Protein AF-A0A430S1M5-F1 (afdb_monomer_lite)

Structure (mmCIF, N/CA/C/O backbone):
data_AF-A0A430S1M5-F1
#
_entry.id   AF-A0A430S1M5-F1
#
loop_
_atom_site.group_PDB
_atom_site.id
_atom_site.type_symbol
_atom_site.label_atom_id
_atom_site.label_alt_id
_atom_site.label_comp_id
_atom_site.label_asym_id
_atom_site.label_entity_id
_atom_site.label_seq_id
_atom_site.pdbx_PDB_ins_code
_atom_site.Cartn_x
_atom_site.Cartn_y
_atom_site.Cartn_z
_atom_site.occupancy
_atom_site.B_iso_or_equiv
_atom_site.auth_seq_id
_atom_site.auth_comp_id
_atom_site.auth_asym_id
_atom_site.auth_atom_id
_atom_site.pdbx_PDB_model_num
ATOM 1 N N . MET A 1 1 ? 20.400 11.340 -7.972 1.00 37.12 1 MET A N 1
ATOM 2 C CA . MET A 1 1 ? 20.451 11.475 -6.501 1.00 37.12 1 MET A CA 1
ATOM 3 C C . MET A 1 1 ? 19.064 11.859 -6.030 1.00 37.12 1 MET A C 1
ATOM 5 O O . MET A 1 1 ? 18.530 12.829 -6.546 1.00 37.12 1 MET A O 1
ATOM 9 N N . GLY A 1 2 ? 18.461 11.051 -5.162 1.00 42.12 2 GLY A N 1
ATOM 10 C CA . GLY A 1 2 ? 17.087 11.242 -4.698 1.00 42.12 2 GLY A CA 1
ATOM 11 C C . GLY A 1 2 ? 16.599 10.021 -3.924 1.00 42.12 2 GLY A C 1
ATOM 12 O O . GLY A 1 2 ? 15.725 9.305 -4.390 1.00 42.12 2 GLY A O 1
ATOM 13 N N . SER A 1 3 ? 17.223 9.742 -2.786 1.00 43.28 3 SER A N 1
ATOM 14 C CA . SER A 1 3 ? 16.660 8.876 -1.750 1.00 43.28 3 SER A CA 1
ATOM 15 C C . SER A 1 3 ? 17.315 9.316 -0.454 1.00 43.28 3 SER A C 1
ATOM 17 O O . SER A 1 3 ? 18.458 8.956 -0.182 1.00 43.28 3 SER A O 1
ATOM 19 N N . ASP A 1 4 ? 16.628 10.166 0.290 1.00 51.72 4 ASP A N 1
ATOM 20 C CA . ASP A 1 4 ? 17.149 10.887 1.454 1.00 51.72 4 ASP A CA 1
ATOM 21 C C . ASP A 1 4 ? 17.385 9.970 2.677 1.00 51.72 4 ASP A C 1
ATOM 23 O O . ASP A 1 4 ? 17.235 10.391 3.814 1.00 51.72 4 ASP A O 1
ATOM 27 N N . GLY A 1 5 ? 17.625 8.667 2.469 1.00 58.94 5 GLY A N 1
ATOM 28 C CA . GLY A 1 5 ? 17.649 7.634 3.515 1.00 58.94 5 GLY A CA 1
ATOM 29 C C . GLY A 1 5 ? 16.304 7.408 4.217 1.00 58.94 5 GLY A C 1
ATOM 30 O O . GLY A 1 5 ? 16.155 6.433 4.945 1.00 58.94 5 GLY A O 1
ATOM 31 N N . ARG A 1 6 ? 15.323 8.280 3.960 1.00 73.25 6 ARG A N 1
ATOM 32 C CA . ARG A 1 6 ? 14.025 8.311 4.618 1.00 73.25 6 ARG A CA 1
ATOM 33 C C . ARG A 1 6 ? 13.190 7.080 4.303 1.00 73.25 6 ARG A C 1
ATOM 35 O O . ARG A 1 6 ? 13.013 6.720 3.136 1.00 73.25 6 ARG A O 1
ATOM 42 N N . VAL A 1 7 ? 12.638 6.475 5.349 1.00 79.69 7 VAL A N 1
ATOM 43 C CA . VAL A 1 7 ? 11.681 5.374 5.222 1.00 79.69 7 VAL A CA 1
ATOM 44 C C . VAL A 1 7 ? 10.376 5.903 4.631 1.00 79.69 7 VAL A C 1
ATOM 46 O O . VAL A 1 7 ? 9.853 6.938 5.048 1.00 79.69 7 VAL A O 1
ATOM 49 N N . ASP A 1 8 ? 9.861 5.181 3.638 1.00 84.38 8 ASP A N 1
ATOM 50 C CA . ASP A 1 8 ? 8.546 5.424 3.059 1.00 84.38 8 ASP A CA 1
ATOM 51 C C . ASP A 1 8 ? 7.467 4.839 3.982 1.00 84.38 8 ASP A C 1
ATOM 53 O O . ASP A 1 8 ? 7.257 3.623 4.023 1.00 84.38 8 ASP A O 1
ATOM 57 N N . LEU A 1 9 ? 6.794 5.707 4.742 1.00 83.81 9 LEU A N 1
ATOM 58 C CA . LEU A 1 9 ? 5.742 5.310 5.681 1.00 83.81 9 LEU A CA 1
ATOM 59 C C . LEU A 1 9 ? 4.540 4.659 4.977 1.00 83.81 9 LEU A C 1
ATOM 61 O O . LEU A 1 9 ? 3.854 3.836 5.582 1.00 83.81 9 LEU A O 1
ATOM 65 N N . GLU A 1 10 ? 4.314 4.940 3.690 1.00 81.44 10 GLU A N 1
ATOM 66 C CA . GLU A 1 10 ? 3.263 4.266 2.924 1.00 81.44 10 GLU A CA 1
ATOM 67 C C . GLU A 1 10 ? 3.617 2.810 2.624 1.00 81.44 10 GLU A C 1
ATOM 69 O O . GLU A 1 10 ? 2.778 1.915 2.750 1.00 81.44 10 GLU A O 1
ATOM 74 N N . ALA A 1 11 ? 4.884 2.533 2.315 1.00 81.12 11 ALA A N 1
ATOM 75 C CA . ALA A 1 11 ? 5.360 1.161 2.177 1.00 81.12 11 ALA A CA 1
ATOM 76 C C . ALA A 1 11 ? 5.244 0.381 3.501 1.00 81.12 11 ALA A C 1
ATOM 78 O O . ALA A 1 11 ? 4.866 -0.792 3.490 1.00 81.12 11 ALA A O 1
ATOM 79 N N . VAL A 1 12 ? 5.510 1.032 4.640 1.00 87.31 12 VAL A N 1
ATOM 80 C CA . VAL A 1 12 ? 5.313 0.440 5.977 1.00 87.31 12 VAL A CA 1
ATOM 81 C C . VAL A 1 12 ? 3.839 0.120 6.221 1.00 87.31 12 VAL A C 1
ATOM 83 O O . VAL A 1 12 ? 3.516 -0.982 6.668 1.00 87.31 12 VAL A O 1
ATOM 86 N N . ARG A 1 13 ? 2.927 1.034 5.874 1.00 83.94 13 ARG A N 1
ATOM 87 C CA . ARG A 1 13 ? 1.482 0.807 5.998 1.00 83.94 13 ARG A CA 1
ATOM 88 C C . ARG A 1 13 ? 1.024 -0.421 5.213 1.00 83.94 13 ARG A C 1
ATOM 90 O O . ARG A 1 13 ? 0.244 -1.217 5.729 1.00 83.94 13 ARG A O 1
ATOM 97 N N . LEU A 1 14 ? 1.553 -0.624 4.007 1.00 79.56 14 LEU A N 1
ATOM 98 C CA . LEU A 1 14 ? 1.257 -1.816 3.208 1.00 79.56 14 LEU A CA 1
ATOM 99 C C . LEU A 1 14 ? 1.739 -3.113 3.875 1.00 79.56 14 LEU A C 1
ATOM 101 O O . LEU A 1 14 ? 1.078 -4.142 3.737 1.00 79.56 14 LEU A O 1
ATOM 105 N N . PHE A 1 15 ? 2.857 -3.093 4.609 1.00 79.31 15 PHE A N 1
ATOM 106 C CA . PHE A 1 15 ? 3.271 -4.252 5.406 1.00 79.31 15 PHE A CA 1
ATOM 107 C C . PHE A 1 15 ? 2.283 -4.536 6.538 1.00 79.31 15 PHE A C 1
ATOM 109 O O . PHE A 1 15 ? 1.860 -5.682 6.682 1.00 79.31 15 PHE A O 1
ATOM 116 N N . LEU A 1 16 ? 1.854 -3.512 7.279 1.00 78.81 16 LEU A N 1
ATOM 117 C CA . LEU A 1 16 ? 0.881 -3.671 8.366 1.00 78.81 16 LEU A CA 1
ATOM 118 C C . LEU A 1 16 ? -0.466 -4.202 7.863 1.00 78.81 16 LEU A C 1
ATOM 120 O O . LEU A 1 16 ? -0.994 -5.154 8.430 1.00 78.81 16 LEU A O 1
ATOM 124 N N . GLN A 1 17 ? -0.981 -3.666 6.753 1.00 79.12 17 GLN A N 1
ATOM 125 C CA . GLN A 1 17 ? -2.211 -4.157 6.114 1.00 79.12 17 GLN A CA 1
ATOM 126 C C . GLN A 1 17 ? -2.102 -5.615 5.643 1.00 79.12 17 GLN A C 1
ATOM 128 O O . GLN A 1 17 ? -3.108 -6.313 5.546 1.00 79.12 17 GLN A O 1
ATOM 133 N N . ALA A 1 18 ? -0.890 -6.082 5.341 1.00 75.94 18 ALA A N 1
ATOM 134 C CA . ALA A 1 18 ? -0.619 -7.463 4.959 1.00 75.94 18 ALA A CA 1
ATOM 135 C C . ALA A 1 18 ? -0.302 -8.383 6.158 1.00 75.94 18 ALA A C 1
ATOM 137 O O . ALA A 1 18 ? 0.074 -9.533 5.938 1.00 75.94 18 ALA A O 1
ATOM 138 N N . GLY A 1 19 ? -0.395 -7.893 7.402 1.00 75.88 19 GLY A N 1
ATOM 139 C CA . GLY A 1 19 ? -0.039 -8.646 8.612 1.00 75.88 19 GLY A CA 1
ATOM 140 C C . GLY A 1 19 ? 1.467 -8.884 8.790 1.00 75.88 19 GLY A C 1
ATOM 141 O O . GLY A 1 19 ? 1.883 -9.754 9.551 1.00 75.88 19 GLY A O 1
ATOM 142 N N . ARG A 1 20 ? 2.313 -8.139 8.070 1.00 81.25 20 ARG A N 1
ATOM 143 C CA . ARG A 1 20 ? 3.780 -8.274 8.062 1.00 81.25 20 ARG A CA 1
ATOM 144 C C . ARG A 1 20 ? 4.419 -7.351 9.099 1.00 81.25 20 ARG A C 1
ATOM 146 O O . ARG A 1 20 ? 5.144 -6.413 8.765 1.00 81.25 20 ARG A O 1
ATOM 153 N N . TYR A 1 21 ? 4.087 -7.585 10.367 1.00 83.81 21 TYR A N 1
ATOM 154 C CA . TYR A 1 21 ? 4.433 -6.690 11.477 1.00 83.81 21 TYR A CA 1
ATOM 155 C C . TYR A 1 21 ? 5.940 -6.616 11.748 1.00 83.81 21 TYR A C 1
ATOM 157 O O . TYR A 1 21 ? 6.461 -5.532 11.996 1.00 83.81 21 TYR A O 1
ATOM 165 N N . MET A 1 22 ? 6.658 -7.735 11.612 1.00 81.50 22 MET A N 1
ATOM 166 C CA . MET A 1 22 ? 8.114 -7.780 11.795 1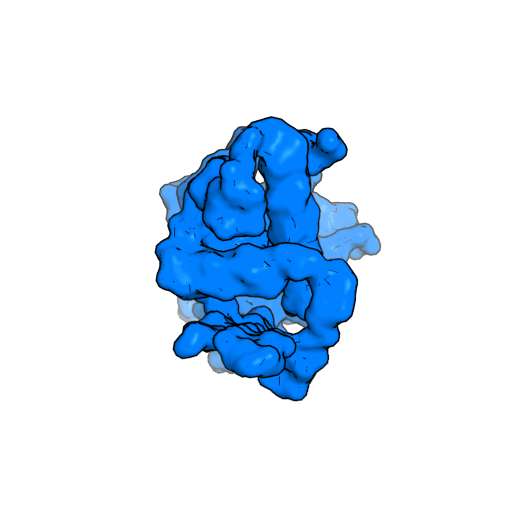.00 81.50 22 MET A CA 1
ATOM 167 C C . MET A 1 22 ? 8.845 -6.956 10.727 1.00 81.50 22 MET A C 1
ATOM 169 O O . MET A 1 22 ? 9.772 -6.209 11.037 1.00 81.50 22 MET A O 1
ATOM 173 N N . GLU A 1 23 ? 8.422 -7.040 9.461 1.00 82.62 23 GLU A N 1
ATOM 174 C CA . GLU A 1 23 ? 9.015 -6.230 8.393 1.00 82.62 23 GLU A CA 1
ATOM 175 C C . GLU A 1 23 ? 8.640 -4.754 8.489 1.00 82.62 23 GLU A C 1
ATOM 177 O O . GLU A 1 23 ? 9.469 -3.904 8.159 1.00 82.62 23 GLU A O 1
ATOM 182 N N . ALA A 1 24 ? 7.427 -4.442 8.952 1.00 84.75 24 ALA A N 1
ATOM 183 C CA . ALA A 1 24 ? 7.029 -3.073 9.255 1.00 84.75 24 ALA A CA 1
ATOM 184 C C . ALA A 1 24 ? 7.908 -2.478 10.365 1.00 84.75 24 ALA A C 1
ATOM 186 O O . ALA A 1 24 ? 8.444 -1.382 10.197 1.00 84.75 24 ALA A O 1
ATOM 187 N N . GLU A 1 25 ? 8.123 -3.222 11.454 1.00 89.62 25 GLU A N 1
ATOM 188 C CA . GLU A 1 25 ? 8.969 -2.784 12.562 1.00 89.62 25 GLU A CA 1
ATOM 189 C C . GLU A 1 25 ? 10.417 -2.551 12.108 1.00 89.62 25 GLU A C 1
ATOM 191 O O . GLU A 1 25 ? 10.964 -1.464 12.306 1.00 89.62 25 GLU A O 1
ATOM 196 N N . ALA A 1 26 ? 11.005 -3.536 11.425 1.00 89.31 26 ALA A N 1
ATOM 197 C CA . ALA A 1 26 ? 12.378 -3.464 10.937 1.00 89.31 26 ALA A CA 1
ATOM 198 C C . ALA A 1 26 ? 12.584 -2.369 9.879 1.00 89.31 26 ALA A C 1
ATOM 200 O O . ALA A 1 26 ? 13.704 -1.890 9.696 1.00 89.31 26 ALA A O 1
ATOM 201 N N . ALA A 1 27 ? 11.536 -1.992 9.139 1.00 89.50 27 ALA A N 1
ATOM 202 C CA . ALA A 1 27 ? 11.585 -0.853 8.233 1.00 89.50 27 ALA A CA 1
ATOM 203 C C . ALA A 1 27 ? 11.626 0.467 9.012 1.00 89.50 27 ALA A C 1
ATOM 205 O O . ALA A 1 27 ? 12.480 1.296 8.715 1.00 89.50 27 ALA A O 1
ATOM 206 N N . LEU A 1 28 ? 10.769 0.636 10.024 1.00 92.06 28 LEU A N 1
ATOM 207 C CA . LEU A 1 28 ? 10.708 1.845 10.856 1.00 92.06 28 LEU A CA 1
ATOM 208 C C . LEU A 1 28 ? 11.983 2.074 11.681 1.00 92.06 28 LEU A C 1
ATOM 210 O O . LEU A 1 28 ? 12.378 3.221 11.873 1.00 92.06 28 LEU A O 1
ATOM 214 N N . ASP A 1 29 ? 12.664 1.011 12.115 1.00 92.44 29 ASP A N 1
ATOM 215 C CA . ASP A 1 29 ? 13.922 1.117 12.877 1.00 92.44 29 ASP A CA 1
ATOM 216 C C . ASP A 1 29 ? 15.102 1.665 12.066 1.00 92.44 29 ASP A C 1
ATOM 218 O O . ASP A 1 29 ? 16.096 2.109 12.640 1.00 92.44 29 ASP A O 1
ATOM 222 N N . ARG A 1 30 ? 15.014 1.664 10.730 1.00 89.88 30 ARG A N 1
ATOM 223 C CA . ARG A 1 30 ? 16.069 2.223 9.865 1.00 89.88 30 ARG A CA 1
ATOM 224 C C . ARG A 1 30 ? 16.093 3.747 9.864 1.00 89.88 30 ARG A C 1
ATOM 226 O O . ARG A 1 30 ? 17.107 4.321 9.482 1.00 89.88 30 ARG A O 1
ATOM 233 N N . ASP A 1 31 ? 14.989 4.374 10.249 1.00 89.12 31 ASP A N 1
ATOM 234 C CA . ASP A 1 31 ? 14.812 5.824 10.273 1.00 89.12 31 ASP A CA 1
ATOM 235 C C . ASP A 1 31 ? 13.866 6.192 11.431 1.00 89.12 31 ASP A C 1
ATOM 237 O O . ASP A 1 31 ? 12.664 6.386 11.214 1.00 89.12 31 ASP A O 1
ATOM 241 N N . PRO A 1 32 ? 14.364 6.185 12.684 1.00 90.31 32 PRO A N 1
ATOM 242 C CA . PRO A 1 32 ? 13.545 6.472 13.856 1.00 90.31 32 PRO A CA 1
ATOM 243 C C . PRO A 1 32 ? 13.093 7.932 13.880 1.00 90.31 32 PRO A C 1
ATOM 245 O O . PRO A 1 32 ? 13.926 8.834 13.830 1.00 90.31 32 PRO A O 1
ATOM 248 N N . ARG A 1 33 ? 11.782 8.155 14.020 1.00 88.38 33 ARG A N 1
ATOM 249 C CA . ARG A 1 33 ? 11.176 9.495 14.107 1.00 88.38 33 ARG A CA 1
ATOM 250 C C . ARG A 1 33 ? 10.168 9.583 15.261 1.00 88.38 33 ARG A C 1
ATOM 252 O O . ARG A 1 33 ? 8.963 9.662 15.027 1.00 88.38 33 ARG A O 1
ATOM 259 N N . PRO A 1 34 ? 10.629 9.496 16.521 1.00 86.19 34 PRO A N 1
ATOM 260 C CA . PRO A 1 34 ? 9.766 9.436 17.707 1.00 86.19 34 PRO A CA 1
ATOM 261 C C . PRO A 1 34 ? 8.964 10.718 17.993 1.00 86.19 34 PRO A C 1
ATOM 263 O O . PRO A 1 34 ? 8.185 10.739 18.946 1.00 86.19 34 PRO A O 1
ATOM 266 N N . GLU A 1 35 ? 9.188 11.783 17.233 1.00 84.06 35 GLU A N 1
ATOM 267 C CA . GLU A 1 35 ? 8.447 13.045 17.239 1.00 84.06 35 GLU A CA 1
ATOM 268 C C . GLU A 1 35 ? 7.356 13.125 16.159 1.00 84.06 35 GLU A C 1
ATOM 270 O O . GLU A 1 35 ? 6.554 14.055 16.176 1.00 84.06 35 GLU A O 1
ATOM 275 N N . GLU A 1 36 ? 7.323 12.190 15.201 1.00 84.62 36 GLU A N 1
ATOM 276 C CA . GLU A 1 36 ? 6.294 12.146 14.161 1.00 84.62 36 GLU A CA 1
ATOM 277 C C . GLU A 1 36 ? 5.112 11.265 14.619 1.00 84.62 36 GLU A C 1
ATOM 279 O O . GLU A 1 36 ? 5.281 10.048 14.767 1.00 84.62 36 GLU A O 1
ATOM 284 N N . PRO A 1 37 ? 3.884 11.810 14.765 1.00 84.19 37 PRO A N 1
ATOM 285 C CA . PRO A 1 37 ? 2.733 11.030 15.230 1.00 84.19 37 PRO A CA 1
ATOM 286 C C . PRO A 1 37 ? 2.409 9.815 14.350 1.00 84.19 37 PRO A C 1
ATOM 288 O O . PRO A 1 37 ? 2.047 8.757 14.859 1.00 84.19 37 PRO A O 1
ATOM 291 N N . GLU A 1 38 ? 2.577 9.925 13.027 1.00 84.81 38 GLU A N 1
ATOM 292 C CA . GLU A 1 38 ? 2.343 8.797 12.115 1.00 84.81 38 GLU A CA 1
ATOM 293 C C . GLU A 1 38 ? 3.403 7.697 12.287 1.00 84.81 38 GLU A C 1
ATOM 295 O O . GLU A 1 38 ? 3.066 6.514 12.246 1.00 84.81 38 GLU A O 1
ATOM 300 N N . TRP A 1 39 ? 4.666 8.055 12.544 1.00 90.19 39 TRP A N 1
ATOM 301 C CA . TRP A 1 39 ? 5.710 7.073 12.852 1.00 90.19 39 TRP A CA 1
ATOM 302 C C . TRP A 1 39 ? 5.407 6.359 14.172 1.00 90.19 39 TRP A C 1
ATOM 304 O O . TRP A 1 39 ? 5.435 5.128 14.215 1.00 90.19 39 TRP A O 1
ATOM 314 N N . LEU A 1 40 ? 5.042 7.108 15.223 1.00 90.12 40 LEU A N 1
ATOM 315 C CA . LEU A 1 40 ? 4.653 6.552 16.525 1.00 90.12 40 LEU A CA 1
ATOM 316 C C . LEU A 1 40 ? 3.468 5.588 16.394 1.00 90.12 40 LEU A C 1
ATOM 318 O O . LEU A 1 40 ? 3.519 4.488 16.942 1.00 90.12 40 LEU A O 1
ATOM 322 N N . ARG A 1 41 ? 2.443 5.957 15.613 1.00 90.00 41 ARG A N 1
ATOM 323 C CA . ARG A 1 41 ? 1.279 5.107 15.322 1.00 90.00 41 ARG A CA 1
ATOM 324 C C . ARG A 1 41 ? 1.688 3.794 14.660 1.00 90.00 41 ARG A C 1
ATOM 326 O O . ARG A 1 41 ? 1.318 2.726 15.140 1.00 90.00 41 ARG A O 1
ATOM 333 N N . LEU A 1 42 ? 2.445 3.861 13.561 1.00 91.25 42 LEU A N 1
ATOM 334 C CA . LEU A 1 42 ? 2.858 2.675 12.801 1.00 91.25 42 LEU A CA 1
ATOM 335 C C . LEU A 1 42 ? 3.780 1.769 13.631 1.00 91.25 42 LEU A C 1
ATOM 337 O O . LEU A 1 42 ? 3.628 0.546 13.604 1.00 91.25 42 LEU A O 1
ATOM 341 N N . LYS A 1 43 ? 4.707 2.360 14.396 1.00 93.31 43 LYS A N 1
ATOM 342 C CA . LYS A 1 43 ? 5.634 1.636 15.277 1.00 93.31 43 LYS A CA 1
ATOM 343 C C . LYS A 1 43 ? 4.902 0.969 16.433 1.00 93.31 43 LYS A C 1
ATOM 345 O O . LYS A 1 43 ? 5.143 -0.206 16.701 1.00 93.31 43 LYS A O 1
ATOM 350 N N . GLY A 1 44 ? 4.007 1.705 17.089 1.00 88.94 44 GLY A N 1
ATOM 351 C CA . GLY A 1 44 ? 3.179 1.193 18.174 1.00 88.94 44 GLY A CA 1
ATOM 352 C C . GLY A 1 44 ? 2.313 0.023 17.721 1.00 88.94 44 GLY A C 1
ATOM 353 O O . GLY A 1 44 ? 2.312 -1.022 18.366 1.00 88.94 44 GLY A O 1
ATOM 354 N N . TRP A 1 45 ? 1.679 0.145 16.550 1.00 89.44 45 TRP A N 1
ATOM 355 C CA . TRP A 1 45 ? 0.855 -0.923 15.983 1.00 89.44 45 TRP A CA 1
ATOM 356 C C . TRP A 1 45 ? 1.648 -2.184 15.632 1.00 89.44 45 TRP A C 1
ATOM 358 O O . TRP A 1 45 ? 1.217 -3.294 15.943 1.00 89.44 45 TRP A O 1
ATOM 368 N N . ALA A 1 46 ? 2.828 -2.028 15.023 1.00 88.00 46 ALA A N 1
ATOM 369 C CA . ALA A 1 46 ? 3.710 -3.158 14.738 1.00 88.00 46 ALA A CA 1
ATOM 370 C C . ALA A 1 46 ? 4.094 -3.905 16.025 1.00 88.00 46 ALA A C 1
ATOM 372 O O . ALA A 1 46 ? 3.991 -5.127 16.080 1.00 88.00 46 ALA A O 1
ATOM 373 N N . ARG A 1 47 ? 4.487 -3.166 17.069 1.00 87.62 47 ARG A N 1
ATOM 374 C CA . ARG A 1 47 ? 4.909 -3.720 18.363 1.00 87.62 47 ARG A CA 1
ATOM 375 C C . ARG A 1 47 ? 3.793 -4.433 19.106 1.00 87.62 47 ARG A C 1
ATOM 377 O O . ARG A 1 47 ? 4.001 -5.554 19.558 1.00 87.62 47 ARG A O 1
ATOM 384 N N . TRP A 1 48 ? 2.607 -3.832 19.150 1.00 85.00 48 TRP A N 1
ATOM 385 C CA . TRP A 1 48 ? 1.433 -4.451 19.759 1.00 85.00 48 TRP A CA 1
ATOM 386 C C . TRP A 1 48 ? 1.148 -5.833 19.156 1.00 85.00 48 TRP A C 1
ATOM 388 O O . TRP A 1 48 ? 1.043 -6.825 19.872 1.00 85.00 48 TRP A O 1
ATOM 398 N N . HIS A 1 49 ? 1.133 -5.932 17.824 1.00 81.44 49 HIS A N 1
ATOM 399 C CA . HIS A 1 49 ? 0.923 -7.205 17.131 1.00 81.44 49 HIS A CA 1
ATOM 400 C C . HIS A 1 49 ? 2.072 -8.212 17.270 1.00 81.44 49 HIS A C 1
ATOM 402 O O . HIS A 1 49 ? 1.870 -9.404 17.036 1.00 81.44 49 HIS A O 1
ATOM 408 N N . LEU A 1 50 ? 3.265 -7.756 17.650 1.00 82.75 50 LEU A N 1
ATOM 409 C CA . LEU A 1 50 ? 4.397 -8.614 18.003 1.00 82.75 50 LEU A CA 1
ATOM 410 C C . LEU A 1 50 ? 4.381 -9.033 19.485 1.00 82.75 50 LEU A C 1
ATOM 412 O O . LEU A 1 50 ? 5.263 -9.780 19.907 1.00 82.75 50 LEU A O 1
ATOM 416 N N . GLY A 1 51 ? 3.375 -8.605 20.256 1.00 80.06 51 GLY A N 1
ATOM 417 C CA . GLY A 1 51 ? 3.202 -8.939 21.671 1.00 80.06 51 GLY A CA 1
ATOM 418 C C . GLY A 1 51 ? 3.926 -8.000 22.640 1.00 80.06 51 GLY A C 1
ATOM 419 O O . GLY A 1 51 ? 4.074 -8.346 23.808 1.00 80.06 51 GLY A O 1
ATOM 420 N N . ASP A 1 52 ? 4.395 -6.837 22.179 1.00 82.19 52 ASP A N 1
ATOM 421 C CA . ASP A 1 52 ? 4.970 -5.796 23.036 1.00 82.19 52 ASP A CA 1
ATOM 422 C C . ASP A 1 52 ? 3.876 -4.813 23.480 1.00 82.19 52 ASP A C 1
ATOM 424 O O . ASP A 1 52 ? 3.412 -3.972 22.703 1.00 82.19 52 ASP A O 1
ATOM 428 N N . GLU A 1 53 ? 3.489 -4.904 24.756 1.00 78.81 53 GLU A N 1
ATOM 429 C CA . GLU A 1 53 ? 2.504 -4.020 25.396 1.00 78.81 53 GLU A CA 1
ATOM 430 C C . GLU A 1 53 ? 2.923 -2.539 25.350 1.00 78.81 53 GLU A C 1
ATOM 432 O O . GLU A 1 53 ? 2.071 -1.651 25.310 1.00 78.81 53 GLU A O 1
ATOM 437 N N . GLY A 1 54 ? 4.226 -2.243 25.248 1.00 81.12 54 GLY A N 1
ATOM 438 C CA . GLY A 1 54 ? 4.734 -0.885 25.038 1.00 81.12 54 GLY A CA 1
ATOM 439 C C . GLY A 1 54 ? 4.285 -0.260 23.712 1.00 81.12 54 GLY A C 1
ATOM 440 O O . GLY A 1 54 ? 4.349 0.962 23.551 1.00 81.12 54 GLY A O 1
ATOM 441 N N . GLY A 1 55 ? 3.791 -1.068 22.768 1.00 82.31 55 GLY A N 1
ATOM 442 C CA . GLY A 1 55 ? 3.167 -0.603 21.534 1.00 82.31 55 GLY A CA 1
ATOM 443 C C . GLY A 1 55 ? 1.922 0.253 21.772 1.00 82.31 55 GLY A C 1
ATOM 444 O O . GLY A 1 55 ? 1.741 1.258 21.081 1.00 82.31 55 GLY A O 1
ATOM 445 N N . LEU A 1 56 ? 1.117 -0.077 22.788 1.00 79.81 56 LEU A N 1
ATOM 446 C CA . LEU A 1 56 ? -0.095 0.671 23.137 1.00 79.81 56 LEU A CA 1
ATOM 447 C C . LEU A 1 56 ? 0.240 2.107 23.554 1.00 79.81 56 LEU A C 1
ATOM 449 O O . LEU A 1 56 ? -0.282 3.058 22.977 1.00 7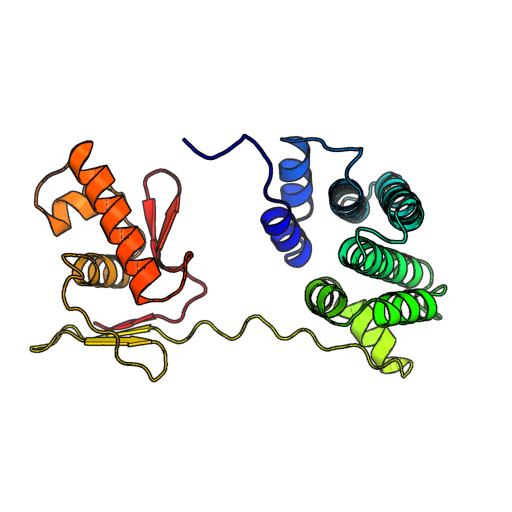9.81 56 LEU A O 1
ATOM 453 N N . ALA A 1 57 ? 1.202 2.265 24.465 1.00 84.56 57 ALA A N 1
ATOM 454 C CA . ALA A 1 57 ? 1.639 3.575 24.945 1.00 84.56 57 ALA A CA 1
ATOM 455 C C . ALA A 1 57 ? 2.149 4.484 23.807 1.00 84.56 57 ALA A C 1
ATOM 457 O O . ALA A 1 57 ? 1.987 5.705 23.856 1.00 84.56 57 ALA A O 1
ATOM 458 N N . LEU A 1 58 ? 2.747 3.909 22.755 1.00 86.50 58 LEU A N 1
ATOM 459 C CA . LEU A 1 58 ? 3.165 4.665 21.570 1.00 86.50 58 LEU A CA 1
ATOM 460 C C . LEU A 1 58 ? 1.971 5.159 20.744 1.00 86.50 58 LEU A C 1
ATOM 462 O O . LEU A 1 58 ? 2.001 6.293 20.268 1.00 86.50 58 LEU A O 1
ATOM 466 N N . VAL A 1 59 ? 0.923 4.344 20.587 1.00 83.12 59 VAL A N 1
ATOM 467 C CA . VAL A 1 59 ? -0.305 4.738 19.874 1.00 83.12 59 VAL A CA 1
ATOM 468 C C . VAL A 1 59 ? -1.070 5.800 20.665 1.00 83.12 59 VAL A C 1
ATOM 470 O O . VAL A 1 59 ? -1.506 6.795 20.087 1.00 83.12 59 VAL A O 1
ATOM 473 N N . GLU A 1 60 ? -1.184 5.644 21.983 1.00 80.50 60 GLU A N 1
ATOM 474 C CA . GLU A 1 60 ? -1.807 6.640 22.864 1.00 80.50 60 GLU A CA 1
ATOM 475 C C . GLU A 1 60 ? -1.051 7.970 22.829 1.00 80.50 60 GLU A C 1
ATOM 477 O O . GLU A 1 60 ? -1.654 9.038 22.699 1.00 80.50 60 GLU A O 1
ATOM 482 N N . ARG A 1 61 ? 0.286 7.921 22.860 1.00 83.00 61 ARG A N 1
ATOM 483 C CA . ARG A 1 61 ? 1.122 9.112 22.701 1.00 83.00 61 ARG A CA 1
ATOM 484 C C . ARG A 1 61 ? 0.936 9.753 21.326 1.00 83.00 61 ARG A C 1
ATOM 486 O O . ARG A 1 61 ? 0.782 10.970 21.259 1.00 83.00 61 ARG A O 1
ATOM 493 N N . ALA A 1 62 ? 0.888 8.963 20.250 1.00 82.12 62 ALA A N 1
ATOM 494 C CA . ALA A 1 62 ? 0.593 9.466 18.908 1.00 82.12 62 ALA A CA 1
ATOM 495 C C . ALA A 1 62 ? -0.763 10.186 18.860 1.00 82.12 62 ALA A C 1
ATOM 497 O O . ALA A 1 62 ? -0.890 11.222 18.209 1.00 82.12 62 ALA A O 1
ATOM 498 N N . ALA A 1 63 ? -1.763 9.668 19.580 1.00 75.19 63 ALA A N 1
ATOM 499 C CA . ALA A 1 63 ? -3.078 10.286 19.693 1.00 75.19 63 ALA A CA 1
ATOM 500 C C . ALA A 1 63 ? -3.003 11.618 20.436 1.00 75.19 63 ALA A C 1
ATOM 502 O O . ALA A 1 63 ? -3.496 12.620 19.928 1.00 75.19 63 ALA A O 1
ATOM 503 N N . GLY A 1 64 ? -2.342 11.646 21.596 1.00 74.69 64 GLY A N 1
ATOM 504 C CA . GLY A 1 64 ? -2.145 12.861 22.387 1.00 74.69 64 GLY A CA 1
ATOM 505 C C . GLY A 1 64 ? -1.396 13.952 21.618 1.00 74.69 64 GLY A C 1
ATOM 506 O O . GLY A 1 64 ? -1.809 15.110 21.635 1.00 74.69 64 GLY A O 1
ATOM 507 N N . GLU A 1 65 ? -0.345 13.592 20.881 1.00 72.44 65 GLU A N 1
ATOM 508 C CA . GLU A 1 65 ? 0.419 14.528 20.047 1.00 72.44 65 GLU A CA 1
ATOM 509 C C . GLU A 1 65 ? -0.387 15.005 18.826 1.00 72.44 65 GLU A C 1
ATOM 511 O O . GLU A 1 65 ? -0.388 16.197 18.519 1.00 72.44 65 GLU A O 1
ATOM 516 N N . ALA A 1 66 ? -1.149 14.122 18.170 1.00 67.81 66 ALA A N 1
ATOM 517 C CA . ALA A 1 66 ? -2.040 14.498 17.068 1.00 67.81 66 ALA A CA 1
ATOM 518 C C . ALA A 1 66 ? -3.213 15.384 17.529 1.00 67.81 66 ALA A C 1
ATOM 520 O O . ALA A 1 66 ? -3.627 16.286 16.799 1.00 67.81 66 ALA A O 1
ATOM 521 N N . LEU A 1 67 ? -3.731 15.159 18.741 1.00 62.31 67 LEU A N 1
ATOM 522 C CA . LEU A 1 67 ? -4.743 15.999 19.389 1.00 62.31 67 LEU A CA 1
ATOM 523 C C . LEU A 1 67 ? -4.159 17.344 19.853 1.00 62.31 67 LEU A C 1
ATOM 525 O O . LEU A 1 67 ? -4.860 18.347 19.848 1.00 62.31 67 LEU A O 1
ATOM 529 N N . GLY A 1 68 ? -2.873 17.423 20.193 1.00 62.78 68 GLY A N 1
ATOM 530 C CA . GLY A 1 68 ? -2.204 18.705 20.459 1.00 62.78 68 GLY A CA 1
ATOM 531 C C . GLY A 1 68 ? -2.092 19.608 19.221 1.00 62.78 68 GLY A C 1
ATOM 532 O O . GLY A 1 68 ? -1.988 20.826 19.346 1.00 62.78 68 GLY A O 1
ATOM 533 N N . LEU A 1 69 ? -2.158 19.022 18.023 1.00 59.00 69 LEU A N 1
ATOM 534 C CA . LEU A 1 69 ? -2.009 19.687 16.723 1.00 59.00 69 LEU A CA 1
ATOM 535 C C . LEU A 1 69 ? -3.359 19.925 16.022 1.00 59.00 69 LEU A C 1
ATOM 537 O O . LEU A 1 69 ? -3.433 19.892 14.794 1.00 59.00 69 LEU A O 1
ATOM 541 N N . LEU A 1 70 ? -4.421 20.145 16.808 1.00 48.22 70 LEU A N 1
ATOM 542 C CA . LEU A 1 70 ? -5.846 20.068 16.442 1.00 48.22 70 LEU A CA 1
ATOM 543 C C . LEU A 1 70 ? -6.324 20.854 15.199 1.00 48.22 70 LEU A C 1
ATOM 545 O O . LEU A 1 70 ? -7.445 20.608 14.766 1.00 48.22 70 LEU A O 1
ATOM 549 N N . ASP A 1 71 ? -5.493 21.680 14.560 1.00 51.50 71 ASP A N 1
ATOM 550 C CA . ASP A 1 71 ? -5.832 22.397 13.320 1.00 51.50 71 ASP A CA 1
ATOM 551 C C . ASP A 1 71 ? -4.957 22.050 12.095 1.00 51.50 71 ASP A C 1
ATOM 553 O O . ASP A 1 71 ? -5.305 22.427 10.975 1.00 51.50 71 ASP A O 1
ATOM 557 N N . THR A 1 72 ? -3.839 21.327 12.237 1.00 53.09 72 THR A N 1
ATOM 558 C CA . THR A 1 72 ? -2.851 21.194 11.140 1.00 53.09 72 THR A CA 1
ATOM 559 C C . THR A 1 72 ? -2.826 19.843 10.426 1.00 53.09 72 THR A C 1
ATOM 561 O O . THR A 1 72 ? -2.492 19.813 9.241 1.00 53.09 72 THR A O 1
ATOM 564 N N . HIS A 1 73 ? -3.218 18.727 11.059 1.00 64.06 73 HIS A N 1
ATOM 565 C CA . HIS A 1 73 ? -3.097 17.391 10.438 1.00 64.06 73 HIS A CA 1
ATOM 566 C C . HIS A 1 73 ? -4.282 16.445 10.703 1.00 64.06 73 HIS A C 1
ATOM 568 O O . HIS A 1 73 ? -4.120 15.320 11.178 1.00 64.06 73 HIS A O 1
ATOM 574 N N . ALA A 1 74 ? -5.480 16.875 10.297 1.00 70.88 74 ALA A N 1
ATOM 575 C CA . ALA A 1 74 ? -6.722 16.093 10.343 1.00 70.88 74 ALA A CA 1
ATOM 576 C C . ALA A 1 74 ? -6.587 14.606 9.902 1.00 70.88 74 ALA A C 1
ATOM 578 O O . ALA A 1 74 ? -7.079 13.734 10.621 1.00 70.88 74 ALA A O 1
ATOM 579 N N . PRO A 1 75 ? -5.879 14.249 8.807 1.00 76.19 75 PRO A N 1
ATOM 580 C CA . PRO A 1 75 ? -5.744 12.846 8.404 1.00 76.19 75 PRO A CA 1
ATOM 581 C C . PRO A 1 75 ? -5.046 11.944 9.432 1.00 76.19 75 PRO A C 1
ATOM 583 O O . PRO A 1 75 ? -5.505 10.828 9.659 1.00 76.19 75 PRO A O 1
ATOM 586 N N . ALA A 1 76 ? -3.975 12.420 10.075 1.00 75.69 76 ALA A N 1
ATOM 587 C CA . ALA A 1 76 ? -3.211 11.629 11.043 1.00 75.69 76 ALA A CA 1
ATOM 588 C C . ALA A 1 76 ? -4.048 11.316 12.290 1.00 75.69 76 ALA A C 1
ATOM 590 O O . ALA A 1 76 ? -4.095 10.171 12.733 1.00 75.69 76 ALA A O 1
ATOM 591 N N . ARG A 1 77 ? -4.798 12.306 12.793 1.00 79.19 77 ARG A N 1
ATOM 592 C CA . ARG A 1 77 ? -5.728 12.117 13.915 1.00 79.19 77 ARG A CA 1
ATOM 593 C C . ARG A 1 77 ? -6.776 11.048 13.606 1.00 79.19 77 ARG A C 1
ATOM 595 O O . ARG A 1 77 ? -6.965 10.140 14.406 1.00 79.19 77 ARG A O 1
ATOM 602 N N . SER A 1 78 ? -7.415 11.123 12.436 1.00 85.56 78 SER A N 1
ATOM 603 C CA . SER A 1 78 ? -8.420 10.133 12.022 1.00 85.56 78 SER A CA 1
ATOM 604 C C . SER A 1 78 ? -7.836 8.713 11.986 1.00 85.56 78 SER A C 1
ATOM 606 O O . SER A 1 78 ? -8.441 7.791 12.524 1.00 85.56 78 SER A O 1
ATOM 608 N N . ARG A 1 79 ? -6.618 8.533 11.453 1.00 85.81 79 ARG A N 1
ATOM 609 C CA . ARG A 1 79 ? -5.939 7.224 11.435 1.00 85.81 79 ARG A CA 1
ATOM 610 C C . ARG A 1 79 ? -5.610 6.707 12.834 1.00 85.81 79 ARG A C 1
ATOM 612 O O . ARG A 1 79 ? -5.789 5.522 13.087 1.00 85.81 79 ARG A O 1
ATOM 619 N N . VAL A 1 80 ? -5.143 7.564 13.744 1.00 85.88 80 VAL A N 1
ATOM 620 C CA . VAL A 1 80 ? -4.860 7.150 15.129 1.00 85.88 80 VAL A CA 1
ATOM 621 C C . VAL A 1 80 ? -6.139 6.724 15.853 1.00 85.88 80 VAL A C 1
ATOM 623 O O . VAL A 1 80 ? -6.140 5.682 16.502 1.00 85.88 80 VAL A O 1
ATOM 626 N N . LEU A 1 81 ? -7.238 7.467 15.689 1.00 88.19 81 LEU A N 1
ATOM 627 C CA . LEU A 1 81 ? -8.536 7.109 16.271 1.00 88.19 81 LEU A CA 1
ATOM 628 C C . LEU A 1 81 ? -9.024 5.730 15.801 1.00 88.19 81 LEU A C 1
ATOM 630 O O . LEU A 1 81 ? -9.578 4.986 16.602 1.00 88.19 81 LEU A O 1
ATOM 634 N N . VAL A 1 82 ? -8.772 5.351 14.541 1.00 90.81 82 VAL A N 1
ATOM 635 C CA . VAL A 1 82 ? -9.090 4.000 14.035 1.00 90.81 82 VAL A CA 1
ATOM 636 C C . VAL A 1 82 ? -8.281 2.921 14.759 1.00 90.81 82 VAL A C 1
ATOM 638 O O . VAL A 1 82 ? -8.839 1.891 15.125 1.00 90.81 82 VAL A O 1
ATOM 641 N N . VAL A 1 83 ? -6.988 3.155 15.003 1.00 88.75 83 VAL A N 1
ATOM 642 C CA . VAL A 1 83 ? -6.140 2.201 15.740 1.00 88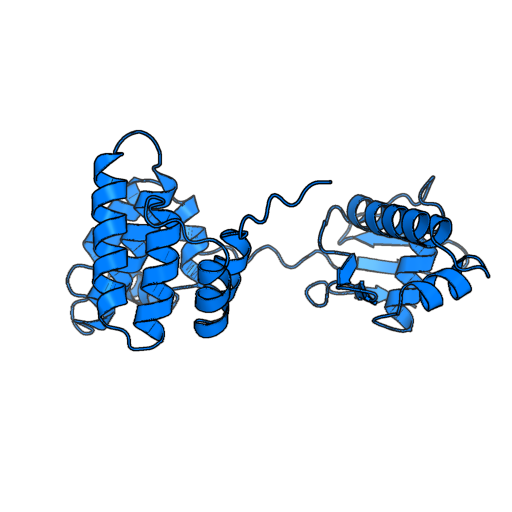.75 83 VAL A CA 1
ATOM 643 C C . VAL A 1 83 ? -6.597 2.075 17.195 1.00 88.75 83 VAL A C 1
ATOM 645 O O . VAL A 1 83 ? -6.746 0.963 17.692 1.00 88.75 83 VAL A O 1
ATOM 648 N N . LEU A 1 8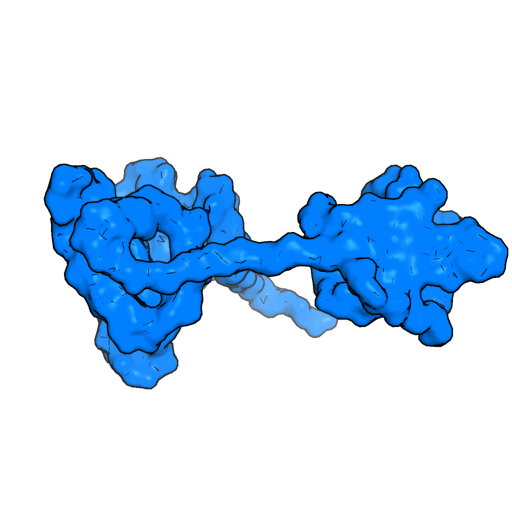4 ? -6.872 3.198 17.867 1.00 87.94 84 LEU A N 1
ATOM 649 C CA . LEU A 1 84 ? -7.402 3.194 19.235 1.00 87.94 84 LEU A CA 1
ATOM 650 C C . LEU A 1 84 ? -8.758 2.487 19.323 1.00 87.94 84 LEU A C 1
ATOM 652 O O . LEU A 1 84 ? -9.005 1.747 20.269 1.00 87.94 84 LEU A O 1
ATOM 656 N N . ALA A 1 85 ? -9.621 2.676 18.324 1.00 92.00 85 ALA A N 1
ATOM 657 C CA . ALA A 1 85 ? -10.895 1.976 18.253 1.00 92.00 85 ALA A CA 1
ATOM 658 C C . ALA A 1 85 ? -10.707 0.461 18.107 1.00 92.00 85 ALA A C 1
ATOM 660 O O . ALA A 1 85 ? -11.444 -0.304 18.724 1.00 92.00 85 ALA A O 1
ATOM 661 N N . GLU A 1 86 ? -9.719 0.013 17.328 1.00 90.81 86 GLU A N 1
ATOM 662 C CA . GLU A 1 86 ? -9.415 -1.415 17.237 1.00 90.81 86 GLU A CA 1
ATOM 663 C C . GLU A 1 86 ? -8.915 -1.979 18.566 1.00 90.81 86 GLU A C 1
ATOM 665 O O . GLU A 1 86 ? -9.368 -3.042 18.983 1.00 90.81 86 GLU A O 1
ATOM 670 N N . LEU A 1 87 ? -8.027 -1.260 19.253 1.00 86.00 87 LEU A N 1
ATOM 671 C CA . LEU A 1 87 ? -7.513 -1.666 20.562 1.00 86.00 87 LEU A CA 1
ATOM 672 C C . LEU A 1 87 ? -8.642 -1.800 21.587 1.00 86.00 87 LEU A C 1
ATOM 674 O O . LEU A 1 87 ? -8.796 -2.862 22.185 1.00 86.00 87 LEU A O 1
ATOM 678 N N . ALA A 1 88 ? -9.500 -0.783 21.696 1.00 88.50 88 ALA A N 1
ATOM 679 C CA . ALA A 1 88 ? -10.671 -0.812 22.570 1.00 88.50 88 ALA A CA 1
ATOM 680 C C . ALA A 1 88 ? -11.594 -2.008 22.267 1.00 88.50 88 ALA A C 1
ATOM 682 O O . ALA A 1 88 ? -12.080 -2.683 23.177 1.00 88.50 88 ALA A O 1
ATOM 683 N N . ARG A 1 89 ? -11.789 -2.326 20.979 1.00 91.62 89 ARG A N 1
ATOM 684 C CA . ARG A 1 89 ? -12.561 -3.501 20.555 1.00 91.62 89 ARG A CA 1
ATOM 685 C C . ARG A 1 89 ? -11.882 -4.815 20.943 1.00 91.62 89 ARG A C 1
ATOM 687 O O . ARG A 1 89 ? -12.576 -5.759 21.312 1.00 91.62 89 ARG A O 1
ATOM 694 N N . MET A 1 90 ? -10.561 -4.913 20.812 1.00 84.62 90 MET A N 1
ATOM 695 C CA . MET A 1 90 ? -9.809 -6.119 21.174 1.00 84.62 90 MET A CA 1
ATOM 696 C C . MET A 1 90 ? -9.826 -6.369 22.685 1.00 84.62 90 MET A C 1
ATOM 698 O O . MET A 1 90 ? -9.975 -7.516 23.103 1.00 84.62 90 MET A O 1
ATOM 702 N N . GLU A 1 91 ? -9.709 -5.316 23.493 1.00 85.88 91 GLU A N 1
ATOM 703 C CA . GLU A 1 91 ? -9.749 -5.404 24.957 1.00 85.88 91 GLU A CA 1
ATOM 704 C C . GLU A 1 91 ? -11.144 -5.744 25.486 1.00 85.88 91 GLU A C 1
ATOM 706 O O . GLU A 1 91 ? -11.269 -6.487 26.458 1.00 85.88 91 GLU A O 1
ATOM 711 N N . SER A 1 92 ? -12.197 -5.241 24.833 1.00 86.50 92 SER A N 1
ATOM 712 C CA . SER A 1 92 ? -13.593 -5.507 25.205 1.00 86.50 92 SER A CA 1
ATOM 713 C C . SER A 1 92 ? -14.412 -6.007 24.003 1.00 86.50 92 SER A C 1
ATOM 715 O O . SER A 1 92 ? -15.170 -5.246 23.402 1.00 86.50 92 SER A O 1
ATOM 717 N N . PRO A 1 93 ? -14.303 -7.298 23.625 1.00 80.62 93 PRO A N 1
ATOM 718 C CA . PRO A 1 93 ? -14.915 -7.821 22.397 1.00 80.62 93 PRO A CA 1
ATOM 719 C C . PRO A 1 93 ? -16.449 -7.802 22.360 1.00 80.62 93 PRO A C 1
ATOM 721 O O . PRO A 1 93 ? -17.028 -7.854 21.272 1.00 80.62 93 PRO A O 1
ATOM 724 N N . GLU A 1 94 ? -17.107 -7.779 23.523 1.00 78.88 94 GLU A N 1
ATOM 725 C CA . GLU A 1 94 ? -18.570 -7.865 23.627 1.00 78.88 94 GLU A CA 1
ATOM 726 C C . GLU A 1 94 ? -19.268 -6.517 23.397 1.00 78.88 94 GLU A C 1
ATOM 728 O O . GLU A 1 94 ? -20.272 -6.470 22.685 1.00 78.88 94 GLU A O 1
ATOM 733 N N . ASP A 1 95 ? -18.733 -5.423 23.946 1.00 81.38 95 ASP A N 1
ATOM 734 C CA . ASP A 1 95 ? -19.317 -4.074 23.865 1.00 81.38 95 ASP A CA 1
ATOM 735 C C . ASP A 1 95 ? -18.456 -3.071 23.071 1.00 81.38 95 ASP A C 1
ATOM 737 O O . ASP A 1 95 ? -18.910 -1.978 22.725 1.00 81.38 95 ASP A O 1
ATOM 741 N N . GLY A 1 96 ? -17.228 -3.458 22.721 1.00 79.88 96 GLY A N 1
ATOM 742 C CA . GLY A 1 96 ? -16.274 -2.672 21.953 1.00 79.88 96 GLY A CA 1
ATOM 743 C C . GLY A 1 96 ? -15.512 -1.614 22.748 1.00 79.88 96 GLY A C 1
ATOM 744 O O . GLY A 1 96 ? -14.793 -0.844 22.119 1.00 79.88 96 GLY A O 1
ATOM 745 N N . GLY A 1 97 ? -15.679 -1.498 24.071 1.00 83.44 97 GLY A N 1
ATOM 746 C CA . GLY A 1 97 ? -14.846 -0.622 24.914 1.00 83.44 97 GLY A CA 1
ATOM 747 C C . GLY A 1 97 ? -14.830 0.867 24.525 1.00 83.44 97 GLY A C 1
ATOM 748 O O . GLY A 1 97 ? -13.863 1.568 24.801 1.00 83.44 97 GLY A O 1
ATOM 749 N N . GLY A 1 98 ? -15.865 1.367 23.839 1.00 89.06 98 GLY A N 1
ATOM 750 C CA . GLY A 1 98 ? -15.905 2.740 23.307 1.00 89.06 98 GLY A CA 1
ATOM 751 C C . GLY A 1 98 ? -15.387 2.909 21.870 1.00 89.06 98 GLY A C 1
ATOM 752 O O . GLY A 1 98 ? -15.380 4.027 21.353 1.00 89.06 98 GLY A O 1
ATOM 753 N N . ALA A 1 99 ? -15.042 1.820 21.175 1.00 91.94 99 ALA A N 1
ATOM 754 C CA . ALA A 1 99 ? -14.599 1.824 19.777 1.00 91.94 99 ALA A CA 1
ATOM 755 C C . ALA A 1 99 ? -15.547 2.578 18.829 1.00 91.94 99 ALA A C 1
ATOM 757 O O . ALA A 1 99 ? -15.094 3.268 17.917 1.00 91.94 99 ALA A O 1
ATOM 758 N N . LEU A 1 100 ? -16.866 2.482 19.043 1.00 92.81 100 LEU A N 1
ATOM 759 C CA . LEU A 1 100 ? -17.853 3.177 18.208 1.00 92.81 100 LEU A CA 1
ATOM 760 C C . LEU A 1 100 ? -17.731 4.701 18.314 1.00 92.81 100 LEU A C 1
ATOM 762 O O . LEU A 1 100 ? -17.758 5.369 17.286 1.00 92.81 100 LEU A O 1
ATOM 766 N N . ALA A 1 101 ? -17.529 5.240 19.521 1.00 91.31 101 ALA A N 1
ATOM 767 C CA . ALA A 1 101 ? -17.378 6.680 19.730 1.00 91.31 101 ALA A CA 1
ATOM 768 C C . ALA A 1 101 ? -16.104 7.214 19.052 1.00 91.31 101 ALA A C 1
ATOM 770 O O . ALA A 1 101 ? -16.128 8.259 18.404 1.00 91.31 101 ALA A O 1
ATOM 771 N N . LEU A 1 102 ? -15.008 6.453 19.125 1.00 91.69 102 LEU A N 1
ATOM 772 C CA . LEU A 1 102 ? -13.753 6.778 18.439 1.00 91.69 102 LEU A CA 1
ATOM 773 C C . LEU A 1 102 ? -13.912 6.755 16.909 1.00 91.69 102 LEU A C 1
ATOM 775 O O . LEU A 1 102 ? -13.383 7.625 16.216 1.00 91.69 102 LEU A O 1
ATOM 779 N N . LEU A 1 103 ? -14.668 5.795 16.367 1.00 92.62 103 LEU A N 1
ATOM 780 C CA . LEU A 1 103 ? -14.968 5.715 14.932 1.00 92.62 103 LEU A CA 1
ATOM 781 C C . LEU A 1 103 ? -15.911 6.829 14.460 1.00 92.62 103 LEU A C 1
ATOM 783 O O . LEU A 1 103 ? -15.739 7.339 13.352 1.00 92.62 103 LEU A O 1
ATOM 787 N N . GLU A 1 104 ? -16.883 7.228 15.280 1.00 92.06 104 GLU A N 1
ATOM 788 C CA . GLU A 1 104 ? -17.741 8.390 15.021 1.00 92.06 104 GLU A CA 1
ATOM 789 C C . GLU A 1 104 ? -16.921 9.679 14.968 1.00 92.06 104 GLU A C 1
ATOM 791 O O . GLU A 1 104 ? -17.047 10.454 14.015 1.00 92.06 104 GLU A O 1
ATOM 796 N N . GLU A 1 105 ? -16.018 9.874 15.931 1.00 89.56 105 GLU A N 1
ATOM 797 C CA . GLU A 1 105 ? -15.089 11.003 15.942 1.00 89.56 105 GLU A CA 1
ATOM 798 C C . GLU A 1 105 ? -14.188 10.990 14.699 1.00 89.56 105 GLU A C 1
ATOM 800 O O . GLU A 1 105 ? -14.083 11.997 13.993 1.00 89.56 105 GLU A O 1
ATOM 805 N N . ALA A 1 106 ? -13.603 9.835 14.364 1.00 89.19 106 ALA A N 1
ATOM 806 C CA . ALA A 1 106 ? -12.787 9.668 13.164 1.00 89.19 106 ALA A CA 1
ATOM 807 C C . ALA A 1 106 ? -13.575 9.992 11.885 1.00 89.19 106 ALA A C 1
ATOM 809 O O . ALA A 1 106 ? -13.019 10.586 10.954 1.00 89.19 106 ALA A O 1
ATOM 810 N N . SER A 1 107 ? -14.866 9.643 11.848 1.00 88.25 107 SER A N 1
ATOM 811 C CA . SER A 1 107 ? -15.768 9.916 10.724 1.00 88.25 107 SER A CA 1
ATOM 812 C C . SER A 1 107 ? -16.133 11.386 10.602 1.00 88.25 107 SER A C 1
ATOM 814 O O . SER A 1 107 ? -16.319 11.862 9.479 1.00 88.25 107 SER A O 1
ATOM 816 N N . GLY A 1 108 ? -16.198 12.115 11.716 1.00 85.88 108 GLY A N 1
ATOM 817 C CA . GLY A 1 108 ? -16.391 13.565 11.724 1.00 85.88 108 GLY A CA 1
ATOM 818 C C . GLY A 1 108 ? -15.230 14.333 11.085 1.00 85.88 108 GLY A C 1
ATOM 819 O O . GLY A 1 108 ? -15.441 15.409 10.532 1.00 85.88 108 GLY A O 1
ATOM 820 N N . ILE A 1 109 ? -14.017 13.770 11.104 1.00 84.00 109 ILE A N 1
ATOM 821 C CA . ILE A 1 109 ? -12.819 14.388 10.514 1.00 84.00 109 ILE A CA 1
ATOM 822 C C . ILE A 1 109 ? -12.818 14.286 8.979 1.00 84.00 109 ILE A C 1
ATOM 824 O O . ILE A 1 109 ? -12.376 15.207 8.290 1.00 84.00 109 ILE A O 1
ATOM 828 N N . GLY A 1 110 ? -13.309 13.177 8.423 1.00 79.50 110 GLY A N 1
ATOM 829 C CA . GLY A 1 110 ? -13.462 13.010 6.979 1.00 79.50 110 GLY A CA 1
ATOM 830 C C . GLY A 1 110 ? -13.366 11.556 6.507 1.00 79.50 110 GLY A C 1
ATOM 831 O O . GLY A 1 110 ? -12.818 10.700 7.198 1.00 79.50 110 GLY A O 1
ATOM 832 N N . PRO A 1 111 ? -13.867 11.252 5.296 1.00 79.25 111 PRO A N 1
ATOM 833 C CA . PRO A 1 111 ? -14.028 9.871 4.847 1.00 79.25 111 PRO A CA 1
ATOM 834 C C . PRO A 1 111 ? -12.730 9.211 4.360 1.00 79.25 111 PRO A C 1
ATOM 836 O O . PRO A 1 111 ? -12.600 7.995 4.453 1.00 79.25 111 PRO A O 1
ATOM 839 N N . TYR A 1 112 ? -11.775 9.978 3.822 1.00 77.56 112 TYR A N 1
ATOM 840 C CA . TYR A 1 112 ? -10.597 9.410 3.156 1.00 77.56 112 TYR A CA 1
ATOM 841 C C . TYR A 1 112 ? -9.662 8.627 4.089 1.00 77.56 112 TYR A C 1
ATOM 843 O O . TYR A 1 112 ? -9.334 7.496 3.737 1.00 77.56 112 TYR A O 1
ATOM 851 N N . PRO A 1 113 ? -9.268 9.139 5.273 1.00 79.44 113 PRO A N 1
ATOM 852 C CA . PRO A 1 113 ? -8.401 8.377 6.171 1.00 79.44 113 PRO A CA 1
ATOM 853 C C . PRO A 1 113 ? -9.055 7.065 6.631 1.00 79.44 113 PRO A C 1
ATOM 855 O O . PRO A 1 113 ? -8.418 6.019 6.606 1.00 79.44 113 PRO A O 1
ATOM 858 N N . LEU A 1 114 ? -10.356 7.089 6.943 1.00 82.88 114 LEU A N 1
ATOM 859 C CA . LEU A 1 114 ? -11.127 5.885 7.274 1.00 82.88 114 LEU A CA 1
ATOM 860 C C . LEU A 1 114 ? -11.151 4.865 6.131 1.00 82.88 114 LEU A C 1
ATOM 862 O O . LEU A 1 114 ? -10.979 3.673 6.369 1.00 82.88 114 LEU A O 1
ATOM 866 N N . MET A 1 115 ? -11.347 5.317 4.888 1.00 83.50 115 MET A N 1
ATOM 867 C CA . MET A 1 115 ? -11.340 4.430 3.720 1.00 83.50 115 MET A CA 1
ATOM 868 C C . MET A 1 115 ? -9.997 3.725 3.525 1.00 83.50 115 MET A C 1
ATOM 870 O O . MET A 1 115 ? -9.980 2.580 3.075 1.00 83.50 115 MET A O 1
ATOM 874 N N . GLU A 1 116 ? -8.889 4.404 3.820 1.00 78.94 116 GLU A N 1
ATOM 875 C CA . GLU A 1 116 ? -7.545 3.837 3.699 1.00 78.94 116 GLU A CA 1
ATOM 876 C C . GLU A 1 116 ? -7.256 2.791 4.783 1.00 78.94 116 GLU A C 1
ATOM 878 O O . GLU A 1 116 ? -6.642 1.764 4.494 1.00 78.94 116 GLU A O 1
ATOM 883 N N . GLU A 1 117 ? -7.728 3.016 6.011 1.00 83.81 117 GLU A N 1
ATOM 884 C CA . GLU A 1 117 ? -7.515 2.087 7.126 1.00 83.81 117 GLU A CA 1
ATOM 885 C C . GLU A 1 117 ? -8.504 0.904 7.099 1.00 83.81 117 GLU A C 1
ATOM 887 O O . GLU A 1 117 ? -8.173 -0.183 7.561 1.00 83.81 117 GLU A O 1
ATOM 892 N N . ALA A 1 118 ? -9.679 1.041 6.477 1.00 82.38 118 ALA A N 1
ATOM 893 C CA . ALA A 1 118 ? -10.718 0.004 6.426 1.00 82.38 118 ALA A CA 1
ATOM 894 C C . ALA A 1 118 ? -10.253 -1.381 5.918 1.00 82.38 118 ALA A C 1
ATOM 896 O O . ALA A 1 118 ? -10.848 -2.395 6.279 1.00 82.38 118 ALA A O 1
ATOM 897 N N . LEU A 1 119 ? -9.199 -1.454 5.092 1.00 75.44 119 LEU A N 1
ATOM 898 C CA . LEU A 1 119 ? -8.607 -2.733 4.666 1.00 75.44 119 LEU A CA 1
ATOM 899 C C . LEU A 1 119 ? -7.690 -3.366 5.720 1.00 75.44 119 LEU A C 1
ATOM 901 O O . LEU A 1 119 ? -7.556 -4.586 5.731 1.00 75.44 119 LEU A O 1
ATOM 905 N N . GLY A 1 120 ? -7.056 -2.554 6.568 1.00 76.81 120 GLY A N 1
ATOM 906 C CA . GLY A 1 120 ? -6.204 -3.015 7.665 1.00 76.81 120 GLY A CA 1
ATOM 907 C C . GLY A 1 120 ? -6.990 -3.450 8.902 1.00 76.81 120 GLY A C 1
ATOM 908 O O . GLY A 1 120 ? -6.487 -4.255 9.675 1.00 76.81 120 GLY A O 1
ATOM 909 N N . PHE A 1 121 ? -8.233 -2.974 9.053 1.00 85.56 121 PHE A N 1
ATOM 910 C CA . PHE A 1 121 ? -9.091 -3.238 10.216 1.00 85.56 121 PHE A CA 1
ATOM 911 C C . PHE A 1 121 ? -10.461 -3.829 9.824 1.00 85.56 121 PHE A C 1
ATOM 913 O O . PHE A 1 121 ? -11.505 -3.271 10.173 1.00 85.56 121 PHE A O 1
ATOM 920 N N . PRO A 1 122 ? -10.516 -4.948 9.075 1.00 82.31 122 PRO A N 1
ATOM 921 C CA . PRO A 1 122 ? -11.779 -5.474 8.553 1.00 82.31 122 PRO A CA 1
ATOM 922 C C . PRO A 1 122 ? -12.766 -5.869 9.662 1.00 82.31 122 PRO A C 1
ATOM 924 O O . PRO A 1 122 ? -13.973 -5.677 9.515 1.00 82.31 122 PRO A O 1
ATOM 927 N N . GLU A 1 123 ? -12.267 -6.389 10.783 1.00 86.56 123 GLU A N 1
ATOM 928 C CA . GLU A 1 123 ? -13.087 -6.807 11.923 1.00 86.56 123 GLU A CA 1
ATOM 929 C C . GLU A 1 123 ? -13.688 -5.617 12.675 1.00 86.56 123 GLU A C 1
ATOM 931 O O . GLU A 1 123 ? -14.865 -5.665 13.037 1.00 86.56 123 GLU A O 1
ATOM 936 N N . LEU A 1 124 ? -12.925 -4.529 12.837 1.00 90.50 124 LEU A N 1
ATOM 937 C CA . LEU A 1 124 ? -13.409 -3.270 13.402 1.00 90.50 124 LEU A CA 1
ATOM 938 C C . LEU A 1 124 ? -14.570 -2.704 12.592 1.00 90.50 124 LEU A C 1
ATOM 940 O O . LEU A 1 124 ? -15.615 -2.348 13.132 1.00 90.50 124 LEU A O 1
ATOM 944 N N . PHE A 1 125 ? -14.395 -2.639 11.273 1.00 90.25 125 PHE A N 1
ATOM 945 C CA . PHE A 1 125 ? -15.404 -2.082 10.379 1.00 90.25 125 PHE A CA 1
ATOM 946 C C . PHE A 1 125 ? -16.648 -2.978 10.319 1.00 90.25 125 PHE A C 1
ATOM 948 O O . PHE A 1 125 ? -17.767 -2.466 10.299 1.00 90.25 125 PHE A O 1
ATOM 955 N N . ALA A 1 126 ? -16.483 -4.303 10.380 1.00 88.38 126 ALA A N 1
ATOM 956 C CA . ALA A 1 126 ? -17.600 -5.237 10.515 1.00 88.38 126 ALA A CA 1
ATOM 957 C C . ALA A 1 126 ? -18.306 -5.118 11.880 1.00 88.38 126 ALA A C 1
ATOM 959 O O . ALA A 1 126 ? -19.526 -5.268 11.967 1.00 88.38 126 ALA A O 1
ATOM 960 N N . PHE A 1 127 ? -17.567 -4.857 12.960 1.00 90.50 127 PHE A N 1
ATOM 961 C CA . PHE A 1 127 ? -18.129 -4.563 14.279 1.00 90.50 127 PHE A CA 1
ATOM 962 C C . PHE A 1 127 ? -18.951 -3.267 14.262 1.00 90.50 127 PHE A C 1
ATOM 964 O O . PHE A 1 127 ? -20.090 -3.270 14.730 1.00 90.50 127 PHE A O 1
ATOM 971 N N . ALA A 1 128 ? -18.432 -2.198 13.658 1.00 91.88 128 ALA A N 1
ATOM 972 C CA . ALA A 1 128 ? -19.142 -0.932 13.503 1.00 91.88 128 ALA A CA 1
ATOM 973 C C . ALA A 1 128 ? -20.447 -1.089 12.703 1.00 91.88 128 ALA A C 1
ATOM 975 O O . ALA A 1 128 ? -21.501 -0.632 13.148 1.00 91.88 128 ALA A O 1
ATOM 976 N N . GLU A 1 129 ? -20.408 -1.806 11.571 1.00 90.06 129 GLU A N 1
ATOM 977 C CA . GLU A 1 129 ? -21.590 -2.049 10.729 1.00 90.06 129 GLU A CA 1
ATOM 978 C C . GLU A 1 129 ? -22.664 -2.865 11.471 1.00 90.06 129 GLU A C 1
ATOM 980 O O . GLU A 1 129 ? -23.846 -2.519 11.410 1.00 90.06 129 GLU A O 1
ATOM 985 N N . ARG A 1 130 ? -22.270 -3.897 12.237 1.00 90.25 130 ARG A N 1
ATOM 986 C CA . ARG A 1 130 ? -23.197 -4.687 13.076 1.00 90.25 130 ARG A CA 1
ATOM 987 C C . ARG A 1 130 ? -23.886 -3.857 14.160 1.00 90.25 130 ARG A C 1
ATOM 989 O O . ARG A 1 130 ? -25.023 -4.160 14.506 1.00 90.25 130 ARG A O 1
ATOM 996 N N . ASN A 1 131 ? -23.224 -2.813 14.652 1.00 90.69 131 ASN A N 1
ATOM 997 C CA . ASN A 1 131 ? -23.755 -1.895 15.661 1.00 90.69 131 ASN A CA 1
ATOM 998 C C . ASN A 1 131 ? -24.403 -0.635 15.056 1.00 90.69 131 ASN A C 1
ATOM 1000 O O . ASN A 1 131 ? -24.688 0.324 15.765 1.00 90.69 131 ASN A O 1
ATOM 1004 N N . GLY A 1 132 ? -24.669 -0.629 13.745 1.00 90.06 132 GLY A N 1
ATOM 1005 C CA . GLY A 1 132 ? -25.437 0.425 13.079 1.00 90.06 132 GLY A CA 1
ATOM 1006 C C . GLY A 1 132 ? -24.634 1.653 12.641 1.00 90.06 132 GLY A C 1
ATOM 1007 O O . GLY A 1 132 ? -25.212 2.552 12.025 1.00 90.06 132 GLY A O 1
ATOM 1008 N N . LEU A 1 133 ? -23.319 1.690 12.875 1.00 91.06 133 LEU A N 1
ATOM 1009 C CA . LEU A 1 133 ? -22.463 2.784 12.424 1.00 91.06 133 LEU A CA 1
ATOM 1010 C C . LEU A 1 133 ? -22.100 2.605 10.942 1.00 91.06 133 LEU A C 1
ATOM 1012 O O . LEU A 1 133 ? -21.449 1.639 10.537 1.00 91.06 133 LEU A O 1
ATOM 1016 N N . ARG A 1 134 ? -22.523 3.556 10.102 1.00 86.19 134 ARG A N 1
ATOM 1017 C CA . ARG A 1 134 ? -22.240 3.545 8.659 1.00 86.19 134 ARG A CA 1
ATOM 1018 C C . ARG A 1 134 ? -20.908 4.219 8.360 1.00 86.19 134 ARG A C 1
ATOM 1020 O O . ARG A 1 134 ? -20.855 5.427 8.153 1.00 86.19 134 ARG A O 1
ATOM 1027 N N . LEU A 1 135 ? -19.852 3.420 8.273 1.00 86.00 135 LEU A N 1
ATOM 1028 C CA . LEU A 1 135 ? -18.525 3.892 7.884 1.00 86.00 135 LEU A CA 1
ATOM 1029 C C . LEU A 1 135 ? -18.321 3.859 6.362 1.00 86.00 135 LEU A C 1
ATOM 1031 O O . LEU A 1 135 ? -18.928 3.038 5.660 1.00 86.00 135 LEU A O 1
ATOM 1035 N N . PRO A 1 136 ? -17.465 4.741 5.815 1.00 78.75 136 PRO A N 1
ATOM 1036 C CA . PRO A 1 136 ? -17.122 4.698 4.405 1.00 78.75 136 PRO A CA 1
ATOM 1037 C C . PRO A 1 136 ? -16.397 3.384 4.092 1.00 78.75 136 PRO A C 1
ATOM 1039 O O . PRO A 1 136 ? -15.448 2.987 4.765 1.00 78.75 136 PRO A O 1
ATOM 1042 N N . LYS A 1 137 ? -16.860 2.683 3.055 1.00 67.88 137 LYS A N 1
ATOM 1043 C CA . LYS A 1 137 ? -16.271 1.403 2.654 1.00 67.88 137 LYS A CA 1
ATOM 1044 C C . LYS A 1 137 ? -14.922 1.647 1.986 1.00 67.88 137 LYS A C 1
ATOM 1046 O O . LYS A 1 137 ? -14.830 2.489 1.088 1.00 67.88 137 LYS A O 1
ATOM 1051 N N . ALA A 1 138 ? -13.913 0.855 2.351 1.00 65.00 138 ALA A N 1
ATOM 1052 C CA . ALA A 1 138 ? -12.706 0.732 1.545 1.00 65.00 138 ALA A CA 1
ATOM 1053 C C . ALA A 1 138 ? -13.108 0.435 0.098 1.00 65.00 138 ALA A C 1
ATOM 1055 O O . ALA A 1 138 ? -13.664 -0.624 -0.210 1.00 65.00 138 ALA A O 1
ATOM 1056 N N . ARG A 1 139 ? -12.794 1.346 -0.822 1.00 51.97 139 ARG A N 1
ATOM 1057 C CA . ARG A 1 139 ? -12.612 0.925 -2.205 1.00 51.97 139 ARG A CA 1
ATOM 1058 C C . ARG A 1 139 ? -11.246 0.265 -2.230 1.00 51.97 139 ARG A C 1
ATOM 1060 O O . ARG A 1 139 ? -10.246 0.955 -2.058 1.00 51.97 139 ARG A O 1
ATOM 1067 N N . ARG A 1 140 ? -11.195 -1.057 -2.450 1.00 50.62 140 ARG A N 1
ATOM 1068 C CA . ARG A 1 140 ? -9.957 -1.670 -2.954 1.00 50.62 140 ARG A CA 1
ATOM 1069 C C . ARG A 1 140 ? -9.474 -0.781 -4.096 1.00 50.62 140 ARG A C 1
ATOM 1071 O O . ARG A 1 140 ? -10.312 -0.354 -4.899 1.00 50.62 140 ARG A O 1
ATOM 1078 N N . ALA A 1 141 ? -8.176 -0.469 -4.131 1.00 52.62 141 ALA A N 1
ATOM 1079 C CA . ALA A 1 141 ? -7.595 0.195 -5.291 1.00 52.62 141 ALA A CA 1
ATOM 1080 C C . ALA A 1 141 ? -8.175 -0.505 -6.529 1.00 52.62 141 ALA A C 1
ATOM 1082 O O . ALA A 1 141 ? -8.155 -1.742 -6.548 1.00 52.62 141 ALA A O 1
ATOM 1083 N N . PRO A 1 142 ? -8.823 0.227 -7.457 1.00 54.41 142 PRO A N 1
ATOM 1084 C CA . PRO A 1 142 ? -9.509 -0.410 -8.569 1.00 54.41 142 PRO A CA 1
ATOM 1085 C C . PRO A 1 142 ? -8.538 -1.389 -9.215 1.00 54.41 142 PRO A C 1
ATOM 1087 O O . PRO A 1 142 ? -7.372 -1.031 -9.406 1.00 54.41 142 PRO A O 1
ATOM 1090 N N . ASP A 1 143 ? -9.005 -2.616 -9.482 1.00 64.25 143 ASP A N 1
ATOM 1091 C CA . ASP A 1 143 ? -8.195 -3.635 -10.148 1.00 64.25 143 ASP A CA 1
ATOM 1092 C C . ASP A 1 143 ? -7.451 -2.959 -11.297 1.00 64.25 143 ASP A C 1
ATOM 1094 O O . ASP A 1 143 ? -8.072 -2.306 -12.149 1.00 64.25 143 ASP A O 1
ATOM 1098 N N . LYS A 1 144 ? -6.116 -3.051 -11.280 1.00 79.50 144 LYS A N 1
ATOM 1099 C CA . LYS A 1 144 ? -5.297 -2.394 -12.295 1.00 79.50 144 LYS A CA 1
ATOM 1100 C C . LYS A 1 144 ? -5.826 -2.818 -13.663 1.00 79.50 144 LYS A C 1
ATOM 1102 O O . LYS A 1 144 ? -5.960 -4.024 -13.901 1.00 79.50 144 LYS A O 1
ATOM 1107 N N . PRO A 1 145 ? -6.150 -1.868 -14.559 1.00 83.31 145 PRO A N 1
ATOM 1108 C CA . PRO A 1 145 ? -6.763 -2.209 -15.829 1.00 83.31 145 PRO A CA 1
ATOM 1109 C C . PRO A 1 145 ? -5.869 -3.201 -16.573 1.00 83.31 145 PRO A C 1
ATOM 1111 O O . PRO A 1 145 ? -4.656 -2.995 -16.679 1.00 83.31 145 PRO A O 1
ATOM 1114 N N . LYS A 1 146 ? -6.476 -4.290 -17.058 1.00 90.31 146 LYS A N 1
ATOM 1115 C CA . LYS A 1 146 ? -5.782 -5.344 -17.806 1.00 90.31 146 LYS A CA 1
ATOM 1116 C C . LYS A 1 146 ? -4.968 -4.717 -18.938 1.00 90.31 146 LYS A C 1
ATOM 1118 O O . LYS A 1 146 ? -5.501 -3.884 -19.672 1.00 90.31 146 LYS A O 1
ATOM 1123 N N . ALA A 1 147 ? -3.699 -5.093 -19.049 1.00 93.81 147 ALA A N 1
ATOM 1124 C CA . ALA A 1 147 ? -2.850 -4.692 -20.162 1.00 93.81 147 ALA A CA 1
ATOM 1125 C C . ALA A 1 147 ? -2.778 -5.842 -21.173 1.00 93.81 147 ALA A C 1
ATOM 1127 O O . ALA A 1 147 ? -2.430 -6.957 -20.787 1.00 93.81 147 ALA A O 1
ATOM 1128 N N . VAL A 1 148 ? -3.124 -5.570 -22.432 1.00 95.19 148 VAL A N 1
ATOM 1129 C CA . VAL A 1 148 ? -3.091 -6.550 -23.527 1.00 95.19 148 VAL A CA 1
ATOM 1130 C C . VAL A 1 148 ? -2.067 -6.111 -24.564 1.00 95.19 148 VAL A C 1
ATOM 1132 O O . VAL A 1 148 ? -2.148 -4.990 -25.071 1.00 95.19 148 VAL A O 1
ATOM 1135 N N . LEU A 1 149 ? -1.109 -6.983 -24.863 1.00 95.25 149 LEU A N 1
ATOM 1136 C CA . LEU A 1 149 ? -0.116 -6.790 -25.913 1.00 95.25 149 LEU A CA 1
ATOM 1137 C C . LEU A 1 149 ? -0.474 -7.660 -27.116 1.00 95.25 149 LEU A C 1
ATOM 1139 O O . LEU A 1 149 ? -0.476 -8.885 -27.022 1.00 95.25 149 LEU A O 1
ATOM 1143 N N . GLU A 1 150 ? -0.686 -7.034 -28.264 1.00 93.81 150 GLU A N 1
ATOM 1144 C CA . GLU A 1 150 ? -0.865 -7.727 -29.538 1.00 93.81 150 GLU A CA 1
ATOM 1145 C C . GLU A 1 150 ? 0.411 -7.542 -30.360 1.00 93.81 150 GLU A C 1
ATOM 1147 O O . GLU A 1 150 ? 0.718 -6.437 -30.814 1.00 93.81 150 GLU A O 1
ATOM 1152 N N . ASN A 1 151 ? 1.185 -8.618 -30.523 1.00 87.62 151 ASN A N 1
ATOM 1153 C CA . ASN A 1 151 ? 2.444 -8.616 -31.274 1.00 87.62 151 ASN A CA 1
ATOM 1154 C C . ASN A 1 151 ? 2.263 -9.250 -32.665 1.00 87.62 151 ASN A C 1
ATOM 1156 O O . ASN A 1 151 ? 2.975 -10.180 -33.039 1.00 87.62 151 ASN A O 1
ATOM 1160 N N . GLY A 1 152 ? 1.253 -8.774 -33.397 1.00 84.25 152 GLY A N 1
ATOM 1161 C CA . GLY A 1 152 ? 0.938 -9.202 -34.760 1.00 84.25 152 GLY A CA 1
ATOM 1162 C C . GLY A 1 152 ? 1.593 -8.323 -35.837 1.00 84.25 152 GLY A C 1
ATOM 1163 O O . GLY A 1 152 ? 2.546 -7.594 -35.549 1.00 84.25 152 GLY A O 1
ATOM 1164 N N . PRO A 1 153 ? 1.069 -8.346 -37.081 1.00 81.38 153 PRO A N 1
ATOM 1165 C CA . PRO A 1 153 ? 1.526 -7.472 -38.169 1.00 81.38 153 PRO A CA 1
ATOM 1166 C C . PRO A 1 153 ? 1.463 -5.986 -37.797 1.00 81.38 153 PRO A C 1
ATOM 1168 O O . PRO A 1 153 ? 2.331 -5.205 -38.176 1.00 81.38 153 PRO A O 1
ATOM 1171 N N . GLU A 1 154 ? 0.458 -5.617 -37.001 1.00 86.62 154 GLU A N 1
ATOM 1172 C CA . GLU A 1 154 ? 0.372 -4.331 -36.325 1.00 86.62 154 GLU A CA 1
ATOM 1173 C C . GLU A 1 154 ? 0.528 -4.541 -34.821 1.00 86.62 154 GLU A C 1
ATOM 1175 O O . GLU A 1 154 ? -0.229 -5.292 -34.203 1.00 86.62 154 GLU A O 1
ATOM 1180 N N . ARG A 1 155 ? 1.504 -3.854 -34.225 1.00 92.56 155 ARG A N 1
ATOM 1181 C CA . ARG A 1 155 ? 1.723 -3.877 -32.778 1.00 92.56 155 ARG A CA 1
ATOM 1182 C C . ARG A 1 155 ? 0.701 -2.988 -32.092 1.00 92.56 155 ARG A C 1
ATOM 1184 O O . ARG A 1 155 ? 0.591 -1.808 -32.432 1.00 92.56 155 ARG A O 1
ATOM 1191 N N . ARG A 1 156 ? -0.013 -3.526 -31.104 1.00 94.00 156 ARG A N 1
ATOM 1192 C CA . ARG A 1 156 ? -1.011 -2.771 -30.335 1.00 94.00 156 ARG A CA 1
ATOM 1193 C C . ARG A 1 156 ? -0.869 -3.039 -28.845 1.00 94.00 156 ARG A C 1
ATOM 1195 O O . ARG A 1 156 ? -0.547 -4.147 -28.421 1.00 94.00 156 ARG A O 1
ATOM 1202 N N . LEU A 1 157 ? -1.111 -1.999 -28.053 1.00 94.88 157 LEU A N 1
ATOM 1203 C CA . LEU A 1 157 ? -1.146 -2.063 -26.597 1.00 94.88 157 LEU A CA 1
ATOM 1204 C C . LEU A 1 157 ? -2.492 -1.528 -26.118 1.00 94.88 157 LEU A C 1
ATOM 1206 O O . LEU A 1 157 ? -2.826 -0.370 -26.367 1.00 94.88 157 LEU A O 1
ATOM 1210 N N . TRP A 1 158 ? -3.239 -2.351 -25.395 1.00 94.00 158 TRP A N 1
ATOM 1211 C CA . TRP A 1 158 ? -4.500 -1.960 -24.775 1.00 94.00 158 TRP A CA 1
ATOM 1212 C C . TRP A 1 158 ? -4.356 -1.902 -23.261 1.00 94.00 158 TRP A C 1
ATOM 1214 O O . TRP A 1 158 ? -3.748 -2.778 -22.654 1.00 94.00 158 TRP A O 1
ATOM 1224 N N . VAL A 1 159 ? -4.952 -0.885 -22.638 1.00 90.94 159 VAL A N 1
ATOM 1225 C CA . VAL A 1 159 ? -5.087 -0.773 -21.180 1.00 90.94 159 VAL A CA 1
ATOM 1226 C C . VAL A 1 159 ? -6.565 -0.624 -20.851 1.00 90.94 159 VAL A C 1
ATOM 1228 O O . VAL A 1 159 ? -7.174 0.424 -21.087 1.00 90.94 159 VAL A O 1
ATOM 1231 N N . GLY A 1 160 ? -7.171 -1.694 -20.340 1.00 88.50 160 GLY A N 1
ATOM 1232 C CA . GLY A 1 160 ? -8.621 -1.796 -20.207 1.00 88.50 160 GLY A CA 1
ATOM 1233 C C . GLY A 1 160 ? -9.294 -1.698 -21.577 1.00 88.50 160 GLY A C 1
ATOM 1234 O O . GLY A 1 160 ? -9.135 -2.580 -22.409 1.00 88.50 160 GLY A O 1
ATOM 1235 N N . ARG A 1 161 ? -10.042 -0.614 -21.816 1.00 88.25 161 ARG A N 1
ATOM 1236 C CA . ARG A 1 161 ? -10.717 -0.336 -23.103 1.00 88.25 161 ARG A CA 1
ATOM 1237 C C . ARG A 1 161 ? -9.980 0.687 -23.976 1.00 88.25 161 ARG A C 1
ATOM 1239 O O . ARG A 1 161 ? -10.471 1.048 -25.040 1.00 88.25 161 ARG A O 1
ATOM 1246 N N . ARG A 1 162 ? -8.839 1.204 -23.513 1.00 90.38 162 ARG A N 1
ATOM 1247 C CA . ARG A 1 162 ? -8.092 2.275 -24.181 1.00 90.38 162 ARG A CA 1
ATOM 1248 C C . ARG A 1 162 ? -6.963 1.687 -25.020 1.00 90.38 162 ARG A C 1
ATOM 1250 O O . ARG A 1 162 ? -6.112 0.994 -24.467 1.00 90.38 162 ARG A O 1
ATOM 1257 N N . SER A 1 163 ? -6.916 2.031 -26.304 1.00 91.81 163 SER A N 1
ATOM 1258 C CA . SER A 1 163 ? -5.727 1.815 -27.134 1.00 91.81 163 SER A CA 1
ATOM 1259 C C . SER A 1 163 ? -4.650 2.834 -26.760 1.00 91.81 163 SER A C 1
ATOM 1261 O O . SER A 1 163 ? -4.937 4.028 -26.629 1.00 91.81 163 SER A O 1
ATOM 1263 N N . VAL A 1 164 ? -3.428 2.365 -26.530 1.00 93.56 164 VAL A N 1
ATOM 1264 C CA . VAL A 1 164 ? -2.282 3.198 -26.163 1.00 93.56 164 VAL A CA 1
ATOM 1265 C C . VAL A 1 164 ? -1.433 3.450 -27.410 1.00 93.56 164 VAL A C 1
ATOM 1267 O O . VAL A 1 164 ? -0.948 2.489 -28.012 1.00 93.56 164 VAL A O 1
ATOM 1270 N N . PRO A 1 165 ? -1.216 4.719 -27.802 1.00 90.44 165 PRO A N 1
ATOM 1271 C CA . PRO A 1 165 ? -0.374 5.035 -28.945 1.00 90.44 165 PRO A CA 1
ATOM 1272 C C . PRO A 1 165 ? 1.078 4.633 -28.661 1.00 90.44 165 PRO A C 1
ATOM 1274 O O . PRO A 1 165 ? 1.636 4.960 -27.615 1.00 90.44 165 PRO A O 1
ATOM 1277 N N . LEU A 1 166 ? 1.686 3.921 -29.612 1.00 91.25 166 LEU A N 1
ATOM 1278 C CA . LEU A 1 166 ? 3.072 3.446 -29.519 1.00 91.25 166 LEU A CA 1
ATOM 1279 C C . LEU A 1 166 ? 4.075 4.373 -30.222 1.00 91.25 166 LEU A C 1
ATOM 1281 O O . LEU A 1 166 ? 5.280 4.112 -30.194 1.00 91.25 166 LEU A O 1
ATOM 1285 N N . GLU A 1 167 ? 3.607 5.450 -30.849 1.00 85.69 167 GLU A N 1
ATOM 1286 C CA . GLU A 1 167 ? 4.469 6.415 -31.526 1.00 85.69 167 GLU A CA 1
ATOM 1287 C C . GLU A 1 167 ? 5.468 7.048 -30.543 1.00 85.69 167 GLU A C 1
ATOM 1289 O O . GLU A 1 167 ? 5.119 7.438 -29.429 1.00 85.69 167 GLU A O 1
ATOM 1294 N N . GLY A 1 168 ? 6.750 7.074 -30.918 1.00 81.69 168 GLY A N 1
ATOM 1295 C CA . GLY A 1 168 ? 7.821 7.583 -30.054 1.00 81.69 168 GLY A CA 1
ATOM 1296 C C . GLY A 1 168 ? 8.141 6.721 -28.821 1.00 81.69 168 GLY A C 1
ATOM 1297 O O . GLY A 1 168 ? 8.957 7.127 -27.993 1.00 81.69 168 GLY A O 1
ATOM 1298 N N . SER A 1 169 ? 7.551 5.526 -28.682 1.00 84.38 169 SER A N 1
ATOM 1299 C CA . SER A 1 169 ? 7.806 4.634 -27.537 1.00 84.38 169 SER A CA 1
ATOM 1300 C C . SER A 1 169 ? 9.155 3.898 -27.597 1.00 84.38 169 SER A C 1
ATOM 1302 O O . SER A 1 169 ? 9.593 3.312 -26.603 1.00 84.38 169 SER A O 1
ATOM 1304 N N . GLY A 1 170 ? 9.848 3.944 -28.740 1.00 89.25 170 GLY A N 1
ATOM 1305 C CA . GLY A 1 170 ? 11.133 3.276 -28.939 1.00 89.25 170 GLY A CA 1
ATOM 1306 C C . GLY A 1 170 ? 11.036 1.767 -28.692 1.00 89.25 170 GLY A C 1
ATOM 1307 O O . GLY A 1 170 ? 10.168 1.096 -29.239 1.00 89.25 170 GLY A O 1
ATOM 1308 N N . ARG A 1 171 ? 11.921 1.232 -27.842 1.00 94.31 171 ARG A N 1
ATOM 1309 C CA . ARG A 1 171 ? 11.953 -0.195 -27.462 1.00 94.31 171 ARG A CA 1
ATOM 1310 C C . ARG A 1 171 ? 11.038 -0.546 -26.280 1.00 94.31 171 ARG A C 1
ATOM 1312 O O . ARG A 1 171 ? 11.105 -1.666 -25.784 1.00 94.31 171 ARG A O 1
ATOM 1319 N N . ALA A 1 172 ? 10.189 0.373 -25.809 1.00 94.12 172 ALA A N 1
ATOM 1320 C CA . ALA A 1 172 ? 9.322 0.127 -24.653 1.00 94.12 172 ALA A CA 1
ATOM 1321 C C . ALA A 1 172 ? 8.367 -1.055 -24.882 1.00 94.12 172 ALA A C 1
ATOM 1323 O O . ALA A 1 172 ? 8.231 -1.908 -24.010 1.00 94.12 172 ALA A O 1
ATOM 1324 N N . PHE A 1 173 ? 7.761 -1.146 -26.071 1.00 95.00 173 PHE A N 1
ATOM 1325 C CA . PHE A 1 173 ? 6.913 -2.285 -26.429 1.00 95.00 173 PHE A CA 1
ATOM 1326 C C . PHE A 1 173 ? 7.703 -3.601 -26.461 1.00 95.00 173 PHE A C 1
ATOM 1328 O O . PHE A 1 173 ? 7.248 -4.601 -25.914 1.00 95.00 173 PHE A O 1
ATOM 1335 N N . ASP A 1 174 ? 8.904 -3.591 -27.049 1.00 95.44 174 ASP A N 1
ATOM 1336 C CA . ASP A 1 174 ? 9.757 -4.783 -27.141 1.00 95.44 174 ASP A CA 1
ATOM 1337 C C . ASP A 1 174 ? 10.186 -5.280 -25.751 1.00 95.44 174 ASP A C 1
ATOM 1339 O O . ASP A 1 174 ? 10.140 -6.478 -25.484 1.00 95.44 174 ASP A O 1
ATOM 1343 N N . LEU A 1 175 ? 10.550 -4.369 -24.839 1.00 96.06 175 LEU A N 1
ATOM 1344 C CA . LEU A 1 175 ? 10.880 -4.715 -23.455 1.00 96.06 175 LEU A CA 1
ATOM 1345 C C . LEU A 1 175 ? 9.663 -5.281 -22.710 1.00 96.06 175 LEU A C 1
ATOM 1347 O O . LEU A 1 175 ? 9.797 -6.259 -21.980 1.00 96.06 175 LEU A O 1
ATOM 1351 N N . LEU A 1 176 ? 8.481 -4.687 -22.899 1.00 95.25 176 LEU A N 1
ATOM 1352 C CA . LEU A 1 176 ? 7.240 -5.168 -22.292 1.00 95.25 176 LEU A CA 1
ATOM 1353 C C . LEU A 1 176 ? 6.908 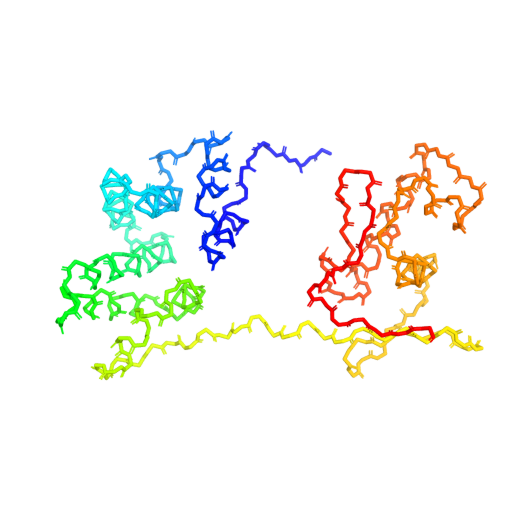-6.592 -22.765 1.00 95.25 176 LEU A C 1
ATOM 1355 O O . LEU A 1 176 ? 6.633 -7.460 -21.941 1.00 95.25 176 LEU A O 1
ATOM 1359 N N . ALA A 1 177 ? 6.987 -6.840 -24.075 1.00 95.06 177 ALA A N 1
ATOM 1360 C CA . ALA A 1 177 ? 6.749 -8.153 -24.669 1.00 95.06 177 ALA A CA 1
ATOM 1361 C C . ALA A 1 177 ? 7.785 -9.190 -24.211 1.00 95.06 177 ALA A C 1
ATOM 1363 O O . ALA A 1 177 ? 7.431 -10.331 -23.921 1.00 95.06 177 ALA A O 1
ATOM 1364 N N . LEU A 1 178 ? 9.054 -8.785 -24.099 1.00 96.00 178 LEU A N 1
ATOM 1365 C CA . LEU A 1 178 ? 10.130 -9.637 -23.599 1.00 96.00 178 LEU A CA 1
ATOM 1366 C C . LEU A 1 178 ? 9.874 -10.066 -22.147 1.00 96.00 178 LEU A C 1
ATOM 1368 O O . LEU A 1 178 ? 9.895 -11.258 -21.857 1.00 96.00 178 LEU A O 1
ATOM 1372 N N . LEU A 1 179 ? 9.587 -9.117 -21.251 1.00 95.25 179 LEU A N 1
ATOM 1373 C CA . LEU A 1 179 ? 9.310 -9.415 -19.840 1.00 95.25 179 LEU A CA 1
ATOM 1374 C C . LEU A 1 179 ? 8.006 -10.202 -19.649 1.00 95.25 179 LEU A C 1
ATOM 1376 O O . LEU A 1 179 ? 7.895 -10.971 -18.699 1.00 95.25 179 LEU A O 1
ATOM 1380 N N . LEU A 1 180 ? 7.021 -10.025 -20.535 1.00 94.69 180 LEU A N 1
ATOM 1381 C CA . LEU A 1 180 ? 5.787 -10.810 -20.500 1.00 94.69 180 LEU A CA 1
ATOM 1382 C C . LEU A 1 180 ? 6.036 -12.275 -20.873 1.00 94.69 180 LEU A C 1
ATOM 1384 O O . LEU A 1 180 ? 5.455 -13.165 -20.260 1.00 94.69 180 LEU A O 1
ATOM 1388 N N . ARG A 1 181 ? 6.902 -12.519 -21.863 1.00 93.88 181 ARG A N 1
ATOM 1389 C CA . ARG A 1 181 ? 7.221 -13.866 -22.349 1.00 93.88 181 ARG A CA 1
ATOM 1390 C C . ARG A 1 181 ? 8.148 -14.636 -21.422 1.00 93.88 181 ARG A C 1
ATOM 1392 O O . ARG A 1 181 ? 7.908 -15.806 -21.159 1.00 93.88 181 ARG A O 1
ATOM 1399 N N . GLU A 1 182 ? 9.223 -13.993 -20.984 1.00 94.38 182 GLU A N 1
ATOM 1400 C CA . GLU A 1 182 ? 10.306 -14.655 -20.247 1.00 94.38 182 GLU A CA 1
ATOM 1401 C C . GLU A 1 182 ? 10.142 -14.518 -18.725 1.00 94.38 182 GLU A C 1
ATOM 1403 O O . GLU A 1 182 ? 10.771 -15.241 -17.957 1.00 94.38 182 GLU A O 1
ATOM 1408 N N . GLY A 1 183 ? 9.299 -13.587 -18.268 1.00 93.19 183 GLY A N 1
ATOM 1409 C CA . GLY A 1 183 ? 9.189 -13.226 -16.861 1.00 93.19 183 GLY A CA 1
ATOM 1410 C C . GLY A 1 183 ? 10.299 -12.265 -16.408 1.00 93.19 183 GLY A C 1
ATOM 1411 O O . GLY A 1 183 ? 10.808 -11.468 -17.203 1.00 93.19 183 GLY A O 1
ATOM 1412 N N . PRO A 1 184 ? 10.644 -12.262 -15.105 1.00 94.81 184 PRO A N 1
ATOM 1413 C CA . PRO A 1 184 ? 11.701 -11.413 -14.570 1.00 94.81 184 PRO A CA 1
ATOM 1414 C C . PRO A 1 184 ? 13.062 -11.686 -15.222 1.00 94.81 184 PRO A C 1
ATOM 1416 O O . PRO A 1 184 ? 13.496 -12.832 -15.286 1.00 94.81 184 PRO A O 1
ATOM 1419 N N . LEU A 1 185 ? 13.765 -10.631 -15.638 1.00 95.56 185 LEU A N 1
ATOM 1420 C CA . LEU A 1 185 ? 15.062 -10.730 -16.313 1.00 95.56 185 LEU A CA 1
ATOM 1421 C C . LEU A 1 185 ? 16.119 -9.851 -15.657 1.00 95.56 185 LEU A C 1
ATOM 1423 O O . LEU A 1 185 ? 15.846 -8.731 -15.219 1.00 95.56 185 LEU A O 1
ATOM 1427 N N . HIS A 1 186 ? 17.360 -10.328 -15.659 1.00 96.06 186 HIS A N 1
ATOM 1428 C CA . HIS A 1 186 ? 18.509 -9.507 -15.300 1.00 96.06 186 HIS A CA 1
ATOM 1429 C C . HIS A 1 186 ? 18.714 -8.382 -16.329 1.00 96.06 186 HIS A C 1
ATOM 1431 O O . HIS A 1 186 ? 18.560 -8.594 -17.534 1.00 96.06 186 HIS A O 1
ATOM 1437 N N . TRP A 1 187 ? 19.110 -7.184 -15.890 1.00 93.31 187 TRP A N 1
ATOM 1438 C CA . TRP A 1 187 ? 19.193 -6.010 -16.768 1.00 93.31 187 TRP A CA 1
ATOM 1439 C C . TRP A 1 187 ? 20.149 -6.199 -17.950 1.00 93.31 187 TRP A C 1
ATOM 1441 O O . TRP A 1 187 ? 19.849 -5.744 -19.051 1.00 93.31 187 TRP A O 1
ATOM 1451 N N . ARG A 1 188 ? 21.274 -6.896 -17.743 1.00 95.19 188 ARG A N 1
ATOM 1452 C CA . ARG A 1 188 ? 22.225 -7.222 -18.823 1.00 95.19 188 ARG A CA 1
ATOM 1453 C C . ARG A 1 188 ? 21.604 -8.129 -19.873 1.00 95.19 188 ARG A C 1
ATOM 1455 O O . ARG A 1 188 ? 21.790 -7.904 -21.060 1.00 95.19 188 ARG A O 1
ATOM 1462 N N . GLU A 1 189 ? 20.834 -9.123 -19.443 1.00 96.44 189 GLU A N 1
ATOM 1463 C CA . GLU A 1 189 ? 20.164 -10.034 -20.366 1.00 96.44 189 GLU A CA 1
ATOM 1464 C C . GLU A 1 189 ? 19.095 -9.296 -21.174 1.00 96.44 189 GLU A C 1
ATOM 1466 O O . GLU A 1 189 ? 19.068 -9.398 -22.400 1.00 96.44 189 GLU A O 1
ATOM 1471 N N . ALA A 1 190 ? 18.275 -8.474 -20.514 1.00 95.94 190 ALA A N 1
ATOM 1472 C CA . ALA A 1 190 ? 17.306 -7.624 -21.199 1.00 95.94 190 ALA A CA 1
ATOM 1473 C C . ALA A 1 190 ? 17.988 -6.678 -22.207 1.00 95.94 190 ALA A C 1
ATOM 1475 O O . ALA A 1 190 ? 17.511 -6.528 -23.331 1.00 95.94 190 ALA A O 1
ATOM 1476 N N . ALA A 1 191 ? 19.127 -6.082 -21.841 1.00 96.00 191 ALA A N 1
ATOM 1477 C CA . ALA A 1 191 ? 19.904 -5.211 -22.718 1.00 96.00 191 ALA A CA 1
ATOM 1478 C C . ALA A 1 191 ? 20.435 -5.945 -23.962 1.00 96.00 191 ALA A C 1
ATOM 1480 O O . ALA A 1 191 ? 20.197 -5.498 -25.087 1.00 96.00 191 ALA A O 1
ATOM 1481 N N . LEU A 1 192 ? 21.056 -7.112 -23.773 1.00 96.50 192 LEU A N 1
ATOM 1482 C CA . LEU A 1 192 ? 21.556 -7.950 -24.864 1.00 96.50 192 LEU A CA 1
ATOM 1483 C C . LEU A 1 192 ? 20.431 -8.388 -25.809 1.00 96.50 192 LEU A C 1
ATOM 1485 O O . LEU A 1 192 ? 20.604 -8.372 -27.024 1.00 96.50 192 LEU A O 1
ATOM 1489 N N . ARG A 1 193 ? 19.250 -8.728 -25.284 1.00 95.88 193 ARG A N 1
ATOM 1490 C CA . ARG A 1 193 ? 18.094 -9.127 -26.105 1.00 95.88 193 ARG A CA 1
ATOM 1491 C C . ARG A 1 193 ? 17.486 -7.966 -26.895 1.00 95.88 193 ARG A C 1
ATOM 1493 O O . ARG A 1 193 ? 16.960 -8.193 -27.981 1.00 95.88 193 ARG A O 1
ATOM 1500 N N . LEU A 1 194 ? 17.534 -6.745 -26.363 1.00 95.25 194 LEU A N 1
ATOM 1501 C CA . LEU A 1 194 ? 16.933 -5.566 -26.998 1.00 95.25 194 LEU A CA 1
ATOM 1502 C C . LEU A 1 194 ? 17.866 -4.857 -27.981 1.00 95.25 194 LEU A C 1
ATOM 1504 O O . LEU A 1 194 ? 17.398 -4.332 -28.996 1.00 95.25 194 LEU A O 1
ATOM 1508 N N . TRP A 1 195 ? 19.161 -4.811 -27.670 1.00 95.00 195 TRP A N 1
ATOM 1509 C CA . TRP A 1 195 ? 20.143 -4.012 -28.408 1.00 95.00 195 TRP A CA 1
ATOM 1510 C C . TRP A 1 195 ? 21.392 -4.787 -28.839 1.00 95.00 195 TRP A C 1
ATOM 1512 O O . TRP A 1 195 ? 22.155 -4.260 -29.639 1.00 95.00 195 TRP A O 1
ATOM 1522 N N . GLY A 1 196 ? 21.603 -6.020 -28.368 1.00 94.88 196 GLY A N 1
ATOM 1523 C CA . GLY A 1 196 ? 22.805 -6.806 -28.683 1.00 94.88 196 GLY A CA 1
ATOM 1524 C C . GLY A 1 196 ? 24.074 -6.347 -27.956 1.00 94.88 196 GLY A C 1
ATOM 1525 O O . GLY A 1 196 ? 25.149 -6.868 -28.230 1.00 94.88 196 GLY A O 1
ATOM 1526 N N . GLU A 1 197 ? 23.956 -5.395 -27.030 1.00 92.81 197 GLU A N 1
ATOM 1527 C CA . GLU A 1 197 ? 25.060 -4.804 -26.270 1.00 92.81 197 GLU A CA 1
ATOM 1528 C C . GLU A 1 197 ? 24.693 -4.669 -24.785 1.00 92.81 197 GLU A C 1
ATOM 1530 O O . GLU A 1 197 ? 23.517 -4.529 -24.433 1.00 92.81 197 GLU A O 1
ATOM 1535 N N . ASP A 1 198 ? 25.701 -4.690 -23.911 1.00 89.12 198 ASP A N 1
ATOM 1536 C CA . ASP A 1 198 ? 25.578 -4.321 -22.503 1.00 89.12 198 ASP A CA 1
ATOM 1537 C C . ASP A 1 198 ? 26.625 -3.262 -22.111 1.00 89.12 198 ASP A C 1
ATOM 1539 O O . ASP A 1 198 ? 27.552 -2.944 -22.855 1.00 89.12 198 ASP A O 1
ATOM 1543 N N . GLY A 1 199 ? 26.416 -2.620 -20.961 1.00 83.50 199 GLY A N 1
ATOM 1544 C CA . GLY A 1 199 ? 27.305 -1.576 -20.452 1.00 83.50 199 GLY A CA 1
ATOM 1545 C C . GLY A 1 199 ? 26.567 -0.488 -19.664 1.00 83.50 199 GLY A C 1
ATOM 1546 O O . GLY A 1 199 ? 25.333 -0.437 -19.682 1.00 83.50 199 GLY A O 1
ATOM 1547 N N . PRO A 1 200 ? 27.293 0.408 -18.966 1.00 78.56 200 PRO A N 1
ATOM 1548 C CA . PRO A 1 200 ? 26.687 1.426 -18.102 1.00 78.56 200 PRO A CA 1
ATOM 1549 C C . PRO A 1 200 ? 25.689 2.345 -18.824 1.00 78.56 200 PRO A C 1
ATOM 1551 O O . PRO A 1 200 ? 24.597 2.580 -18.311 1.00 78.56 200 PRO A O 1
ATOM 1554 N N . GLY A 1 201 ? 26.009 2.793 -20.045 1.00 84.12 201 GLY A N 1
ATOM 1555 C CA . GLY A 1 201 ? 25.105 3.632 -20.846 1.00 84.12 201 GLY A CA 1
ATOM 1556 C C . GLY A 1 201 ? 23.853 2.892 -21.336 1.00 84.12 201 GLY A C 1
ATOM 1557 O O . GLY A 1 201 ? 22.779 3.481 -21.462 1.00 84.12 201 GLY A O 1
ATOM 1558 N N . VAL A 1 202 ? 23.952 1.576 -21.552 1.00 90.50 202 VAL A N 1
ATOM 1559 C CA . VAL A 1 202 ? 22.811 0.737 -21.948 1.00 90.50 202 VAL A CA 1
ATOM 1560 C C . VAL A 1 202 ? 21.887 0.491 -20.757 1.00 90.50 202 VAL A C 1
ATOM 1562 O O . VAL A 1 202 ? 20.666 0.497 -20.911 1.00 90.50 202 VAL A O 1
ATOM 1565 N N . ARG A 1 203 ? 22.442 0.361 -19.545 1.00 89.31 203 ARG A N 1
ATOM 1566 C CA . ARG A 1 203 ? 21.653 0.265 -18.310 1.00 89.31 203 ARG A CA 1
ATOM 1567 C C . ARG A 1 203 ? 20.781 1.503 -18.100 1.00 89.31 203 ARG A C 1
ATOM 1569 O O . ARG A 1 203 ? 19.601 1.369 -17.788 1.00 89.31 203 ARG A O 1
ATOM 1576 N N . GLU A 1 204 ? 21.335 2.697 -18.295 1.00 85.94 204 GLU A N 1
ATOM 1577 C CA . GLU A 1 204 ? 20.578 3.952 -18.195 1.00 85.94 204 GLU A CA 1
ATOM 1578 C C . GLU A 1 204 ? 19.488 4.043 -19.273 1.00 85.94 204 GLU A C 1
ATOM 1580 O O . GLU A 1 204 ? 18.328 4.334 -18.971 1.00 85.94 204 GLU A O 1
ATOM 1585 N N . ARG A 1 205 ? 19.812 3.678 -20.519 1.00 90.88 205 ARG A N 1
ATOM 1586 C CA . ARG A 1 205 ? 18.827 3.574 -21.609 1.00 90.88 205 ARG A CA 1
ATOM 1587 C C . ARG A 1 205 ? 17.697 2.594 -21.271 1.00 90.88 205 ARG A C 1
ATOM 1589 O O . ARG A 1 205 ? 16.531 2.876 -21.558 1.00 90.88 205 ARG A O 1
ATOM 1596 N N . LEU A 1 206 ? 18.012 1.468 -20.634 1.00 93.00 206 LEU A N 1
ATOM 1597 C CA . LEU A 1 206 ? 17.031 0.484 -20.180 1.00 93.00 206 LEU A CA 1
ATOM 1598 C C . LEU A 1 206 ? 16.157 1.036 -19.043 1.00 93.00 206 LEU A C 1
ATOM 1600 O O . LEU A 1 206 ? 14.945 0.827 -19.067 1.00 93.00 206 LEU A O 1
ATOM 1604 N N . HIS A 1 207 ? 16.717 1.808 -18.106 1.00 88.12 207 HIS A N 1
ATOM 1605 C CA . HIS A 1 207 ? 15.940 2.528 -17.088 1.00 88.12 207 HIS A CA 1
ATOM 1606 C C . HIS A 1 207 ? 14.957 3.522 -17.715 1.00 88.12 207 HIS A C 1
ATOM 1608 O O . HIS A 1 207 ? 13.780 3.528 -17.348 1.00 88.12 207 HIS A O 1
ATOM 1614 N N . MET A 1 208 ? 15.400 4.311 -18.696 1.00 88.25 208 MET A N 1
ATOM 1615 C CA . MET A 1 208 ? 14.532 5.239 -19.432 1.00 88.25 208 MET A CA 1
ATOM 1616 C C . MET A 1 208 ? 13.441 4.501 -20.217 1.00 88.25 208 MET A C 1
ATOM 1618 O O . MET A 1 208 ? 12.291 4.937 -20.247 1.00 88.25 208 MET A O 1
ATOM 1622 N N . THR A 1 209 ? 13.772 3.344 -20.793 1.00 92.25 209 THR A N 1
ATOM 1623 C CA . THR A 1 209 ? 12.812 2.478 -21.495 1.00 92.25 209 THR A CA 1
ATOM 1624 C C . THR A 1 209 ? 11.758 1.924 -20.531 1.00 92.25 209 THR A C 1
ATOM 1626 O O . THR A 1 209 ? 10.564 1.991 -20.821 1.00 92.25 209 THR A O 1
ATOM 1629 N N . ALA A 1 210 ? 12.166 1.455 -19.349 1.00 90.31 210 ALA A N 1
ATOM 1630 C CA . ALA A 1 210 ? 11.252 1.021 -18.294 1.00 90.31 210 ALA A CA 1
ATOM 1631 C C . ALA A 1 210 ? 10.384 2.179 -17.768 1.00 90.31 210 ALA A C 1
ATOM 1633 O O . ALA A 1 210 ? 9.196 1.988 -17.511 1.00 90.31 210 ALA A O 1
ATOM 1634 N N . SER A 1 211 ? 10.939 3.390 -17.654 1.00 83.62 211 SER A N 1
ATOM 1635 C CA . SER A 1 211 ? 10.167 4.588 -17.300 1.00 83.62 211 SER A CA 1
ATOM 1636 C C . SER A 1 211 ? 9.102 4.898 -18.347 1.00 83.62 211 SER A C 1
ATOM 1638 O O . SER A 1 211 ? 7.944 5.100 -17.997 1.00 83.62 211 SER A O 1
ATOM 1640 N N . ARG A 1 212 ? 9.452 4.832 -19.636 1.00 86.69 212 ARG A N 1
ATOM 1641 C CA . ARG A 1 212 ? 8.498 5.051 -20.728 1.00 86.69 212 ARG A CA 1
ATOM 1642 C C . ARG A 1 212 ? 7.338 4.055 -20.687 1.00 86.69 212 ARG A C 1
ATOM 1644 O O . ARG A 1 212 ? 6.207 4.440 -20.957 1.00 86.69 212 ARG A O 1
ATOM 1651 N N . ILE A 1 213 ? 7.588 2.795 -20.325 1.00 90.75 213 ILE A N 1
ATOM 1652 C CA . ILE A 1 213 ? 6.518 1.805 -20.126 1.00 90.75 213 ILE A CA 1
ATOM 1653 C C . ILE A 1 213 ? 5.544 2.252 -19.028 1.00 90.75 213 ILE A C 1
ATOM 1655 O O . ILE A 1 213 ? 4.330 2.184 -19.220 1.00 90.75 213 ILE A O 1
ATOM 1659 N N . ARG A 1 214 ? 6.063 2.718 -17.887 1.00 87.69 214 ARG A N 1
ATOM 1660 C CA . ARG A 1 214 ? 5.233 3.218 -16.779 1.00 87.69 214 ARG A CA 1
ATOM 1661 C C . ARG A 1 214 ? 4.363 4.389 -17.225 1.00 87.69 214 ARG A C 1
ATOM 1663 O O . ARG A 1 214 ? 3.191 4.433 -16.860 1.00 87.69 214 ARG A O 1
ATOM 1670 N N . ASP A 1 215 ? 4.899 5.271 -18.066 1.00 83.50 215 ASP A N 1
ATOM 1671 C CA . ASP A 1 215 ? 4.152 6.398 -18.632 1.00 83.50 215 ASP A CA 1
ATOM 1672 C C . ASP A 1 215 ? 3.038 5.927 -19.580 1.00 83.50 215 ASP A C 1
ATOM 1674 O O . ASP A 1 215 ? 1.890 6.352 -19.445 1.00 83.50 215 ASP A O 1
ATOM 1678 N N . L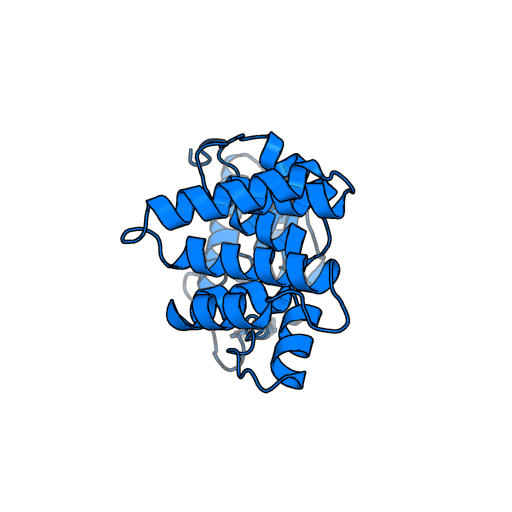EU A 1 216 ? 3.336 4.995 -20.496 1.00 87.69 216 LEU A N 1
ATOM 1679 C CA . LEU A 1 216 ? 2.349 4.417 -21.425 1.00 87.69 216 LEU A CA 1
ATOM 1680 C C . LEU A 1 216 ? 1.172 3.769 -20.679 1.00 87.69 216 LEU A C 1
ATOM 1682 O O . LEU A 1 216 ? 0.009 3.892 -21.079 1.00 87.69 216 LEU A O 1
ATOM 1686 N N . LEU A 1 217 ? 1.474 3.096 -19.569 1.00 87.31 217 LEU A N 1
ATOM 1687 C CA . LEU A 1 217 ? 0.499 2.392 -18.738 1.00 87.31 217 LEU A CA 1
ATOM 1688 C C . LEU A 1 217 ? -0.125 3.272 -17.645 1.00 87.31 217 LEU A C 1
ATOM 1690 O O . LEU A 1 217 ? -1.026 2.796 -16.949 1.00 87.31 217 LEU A O 1
ATOM 1694 N N . ALA A 1 218 ? 0.329 4.525 -17.513 1.00 82.44 218 ALA A N 1
ATOM 1695 C CA . ALA A 1 218 ? -0.003 5.445 -16.425 1.00 82.44 218 ALA A CA 1
ATOM 1696 C C . ALA A 1 218 ? 0.119 4.788 -15.033 1.00 82.44 218 ALA A C 1
ATOM 1698 O O . ALA A 1 218 ? -0.730 4.973 -14.163 1.00 82.44 218 ALA A O 1
ATOM 1699 N N . ASP A 1 219 ? 1.160 3.975 -14.838 1.00 81.25 219 ASP A N 1
ATOM 1700 C CA . ASP A 1 219 ? 1.373 3.178 -13.630 1.00 81.25 219 ASP A CA 1
ATOM 1701 C C . ASP A 1 219 ? 2.866 3.036 -13.330 1.00 81.25 219 ASP A C 1
ATOM 1703 O O . ASP A 1 219 ? 3.601 2.333 -14.026 1.00 81.25 219 ASP A O 1
ATOM 1707 N N . ARG A 1 220 ? 3.298 3.689 -12.247 1.00 75.75 220 ARG A N 1
ATOM 1708 C CA . ARG A 1 220 ? 4.694 3.699 -11.783 1.00 75.75 220 ARG A CA 1
ATOM 1709 C C . ARG A 1 220 ? 5.211 2.309 -11.416 1.00 75.75 220 ARG A C 1
ATOM 1711 O O . ARG A 1 220 ? 6.406 2.058 -11.536 1.00 75.75 220 ARG A O 1
ATOM 1718 N N . GLU A 1 221 ? 4.319 1.401 -11.040 1.00 82.06 221 GLU A N 1
ATOM 1719 C CA . GLU A 1 221 ? 4.673 0.045 -10.631 1.00 82.06 221 GLU A CA 1
ATOM 1720 C C . GLU A 1 221 ? 4.701 -0.944 -11.796 1.00 82.06 221 GLU A C 1
ATOM 1722 O O . GLU A 1 221 ? 5.164 -2.064 -11.607 1.00 82.06 221 GLU A O 1
ATOM 1727 N N . ALA A 1 222 ? 4.246 -0.557 -12.995 1.00 86.88 222 ALA A N 1
ATOM 1728 C CA . ALA A 1 222 ? 4.034 -1.489 -14.105 1.00 86.88 222 ALA A CA 1
ATOM 1729 C C . ALA A 1 222 ? 5.285 -2.293 -14.493 1.00 86.88 222 ALA A C 1
ATOM 1731 O O . ALA A 1 222 ? 5.178 -3.465 -14.849 1.00 86.88 222 ALA A O 1
ATOM 1732 N N . VAL A 1 223 ? 6.461 -1.669 -14.384 1.00 91.62 223 VAL A N 1
ATOM 1733 C CA . VAL A 1 223 ? 7.761 -2.341 -14.458 1.00 91.62 223 VAL A CA 1
ATOM 1734 C C . VAL A 1 223 ? 8.517 -2.029 -13.182 1.00 91.62 223 VAL A C 1
ATOM 1736 O O . VAL A 1 223 ? 8.805 -0.865 -12.887 1.00 91.62 223 VAL A O 1
ATOM 1739 N N . ARG A 1 224 ? 8.887 -3.063 -12.438 1.00 89.56 224 ARG A N 1
ATOM 1740 C CA . ARG A 1 224 ? 9.694 -2.956 -11.228 1.00 89.56 224 ARG A CA 1
ATOM 1741 C C . ARG A 1 224 ? 11.139 -3.264 -11.549 1.00 89.56 224 ARG A C 1
ATOM 1743 O O . ARG A 1 224 ? 11.438 -4.214 -12.266 1.00 89.56 224 ARG A O 1
ATOM 1750 N N . TRP A 1 225 ? 12.025 -2.470 -10.967 1.00 84.69 225 TRP A N 1
ATOM 1751 C CA . TRP A 1 225 ? 13.459 -2.697 -11.023 1.00 84.69 225 TRP A CA 1
ATOM 1752 C C . TRP A 1 225 ? 13.955 -2.899 -9.596 1.00 84.69 225 TRP A C 1
ATOM 1754 O O . TRP A 1 225 ? 13.997 -1.947 -8.819 1.00 84.69 225 TRP A O 1
ATOM 1764 N N . LYS A 1 226 ? 14.278 -4.141 -9.230 1.00 82.94 226 LYS A N 1
ATOM 1765 C CA . LYS A 1 226 ? 14.757 -4.501 -7.889 1.00 82.94 226 LYS A CA 1
ATOM 1766 C C . LYS A 1 226 ? 16.173 -5.047 -7.997 1.00 82.94 226 LYS A C 1
ATOM 1768 O O . LYS A 1 226 ? 16.387 -6.104 -8.583 1.00 82.94 226 LYS A O 1
ATOM 1773 N N . GLY A 1 227 ? 17.137 -4.300 -7.458 1.00 86.25 227 GLY A N 1
ATOM 1774 C CA . GLY A 1 227 ? 18.557 -4.602 -7.633 1.00 86.25 227 GLY A CA 1
ATOM 1775 C C . GLY A 1 227 ? 18.929 -4.619 -9.116 1.00 86.25 227 GLY A C 1
ATOM 1776 O O . GLY A 1 227 ? 18.871 -3.591 -9.793 1.00 86.25 227 GLY A O 1
ATOM 1777 N N . GLU A 1 228 ? 19.270 -5.799 -9.624 1.00 90.44 228 GLU A N 1
ATOM 1778 C CA . GLU A 1 228 ? 19.667 -6.004 -11.018 1.00 90.44 228 GLU A CA 1
ATOM 1779 C C . GLU A 1 228 ? 18.565 -6.601 -11.908 1.00 90.44 228 GLU A C 1
ATOM 1781 O O . GLU A 1 228 ? 18.793 -6.819 -13.096 1.00 90.44 228 GLU A O 1
ATOM 1786 N N . VAL A 1 229 ? 17.367 -6.837 -11.364 1.00 92.06 229 VAL A N 1
ATOM 1787 C CA . VAL A 1 229 ? 16.282 -7.550 -12.051 1.00 92.06 229 VAL A CA 1
ATOM 1788 C C . VAL A 1 229 ? 15.138 -6.608 -12.420 1.00 92.06 229 VAL A C 1
ATOM 1790 O O . VAL A 1 229 ? 14.645 -5.843 -11.585 1.00 92.06 229 VAL A O 1
ATOM 1793 N N . LEU A 1 230 ? 14.686 -6.707 -13.670 1.00 94.25 230 LEU A N 1
ATOM 1794 C CA . LEU A 1 230 ? 13.450 -6.121 -14.173 1.00 94.25 230 LEU A CA 1
ATOM 1795 C C . LEU A 1 230 ? 12.325 -7.151 -14.118 1.00 94.25 230 LEU A C 1
ATOM 1797 O O . LEU A 1 230 ? 12.519 -8.310 -14.463 1.00 94.25 230 LEU A O 1
ATOM 1801 N N . SER A 1 231 ? 11.133 -6.725 -13.724 1.00 93.25 231 SER A N 1
ATOM 1802 C CA . SER A 1 231 ? 9.936 -7.573 -13.698 1.00 93.25 231 SER A CA 1
ATOM 1803 C C . SER A 1 231 ? 8.687 -6.745 -13.972 1.00 93.25 231 SER A C 1
ATOM 1805 O O . SER A 1 231 ? 8.658 -5.548 -13.681 1.00 93.25 231 SER A O 1
ATOM 1807 N N . LEU A 1 232 ? 7.652 -7.373 -14.528 1.00 94.12 232 LEU A N 1
ATOM 1808 C CA . LEU A 1 232 ? 6.326 -6.762 -14.612 1.00 94.12 232 LEU A CA 1
ATOM 1809 C C . LEU A 1 232 ? 5.639 -6.784 -13.243 1.00 94.12 232 LEU A C 1
ATOM 1811 O O . LEU A 1 232 ? 5.937 -7.634 -12.403 1.00 94.12 232 LEU A O 1
ATOM 1815 N N . ASP A 1 233 ? 4.708 -5.859 -13.015 1.00 89.06 233 ASP A N 1
ATOM 1816 C CA . ASP A 1 233 ? 3.897 -5.867 -11.796 1.00 89.06 233 ASP A CA 1
ATOM 1817 C C . ASP A 1 233 ? 3.059 -7.157 -11.689 1.00 89.06 233 ASP A C 1
ATOM 1819 O O . ASP A 1 233 ? 2.145 -7.336 -12.499 1.00 89.06 233 ASP A O 1
ATOM 1823 N N . PRO A 1 234 ? 3.283 -8.021 -10.679 1.00 81.56 234 PRO A N 1
ATOM 1824 C CA . PRO A 1 234 ? 2.468 -9.213 -10.459 1.00 81.56 234 PRO A CA 1
ATOM 1825 C C . PRO A 1 234 ? 1.016 -8.883 -10.079 1.00 81.56 234 PRO A C 1
ATOM 1827 O O . PRO A 1 234 ? 0.145 -9.736 -10.212 1.00 81.56 234 PRO A O 1
ATOM 1830 N N . GLY A 1 235 ? 0.738 -7.661 -9.606 1.00 81.12 235 GLY A N 1
ATOM 1831 C CA . GLY A 1 235 ? -0.614 -7.210 -9.265 1.00 81.12 235 GLY A CA 1
ATOM 1832 C C . GLY A 1 235 ? -1.447 -6.758 -10.468 1.00 81.12 235 GLY A C 1
ATOM 1833 O O . GLY A 1 235 ? -2.645 -6.512 -10.325 1.00 81.12 235 GLY A O 1
ATOM 1834 N N . ARG A 1 236 ? -0.845 -6.637 -11.657 1.00 87.94 236 ARG A N 1
ATOM 1835 C CA . ARG A 1 236 ? -1.556 -6.301 -12.894 1.00 87.94 236 ARG A CA 1
ATOM 1836 C C . ARG A 1 236 ? -1.866 -7.573 -13.674 1.00 87.94 236 ARG A C 1
ATOM 1838 O O . ARG A 1 236 ? -1.026 -8.452 -13.822 1.00 87.94 236 ARG A O 1
ATOM 1845 N N . ARG A 1 237 ? -3.075 -7.646 -14.236 1.00 89.69 237 ARG A N 1
ATOM 1846 C CA . ARG A 1 237 ? -3.407 -8.683 -15.219 1.00 89.69 237 ARG A CA 1
ATOM 1847 C C . ARG A 1 237 ? -2.759 -8.336 -16.552 1.00 89.69 237 ARG A C 1
ATOM 1849 O O . ARG A 1 237 ? -3.102 -7.315 -17.154 1.00 89.69 237 ARG A O 1
ATOM 1856 N N . TRP A 1 238 ? -1.856 -9.197 -16.993 1.00 91.75 238 TRP A N 1
ATOM 1857 C CA . TRP A 1 238 ? -1.199 -9.110 -18.288 1.00 91.75 238 TRP A CA 1
ATOM 1858 C C . TRP A 1 238 ? -1.749 -10.181 -19.217 1.00 91.75 238 TRP A C 1
ATOM 1860 O O . TRP A 1 238 ? -2.000 -11.308 -18.797 1.00 91.75 238 TRP A O 1
ATOM 1870 N N . GLU A 1 239 ? -1.941 -9.822 -20.472 1.00 91.00 239 GLU A N 1
ATOM 1871 C CA . GLU A 1 239 ? -2.259 -10.752 -21.544 1.00 91.00 239 GLU A CA 1
ATOM 1872 C C . GLU A 1 239 ? -1.481 -10.340 -22.781 1.00 91.00 239 GLU A C 1
ATOM 1874 O O . GLU A 1 239 ? -1.202 -9.161 -23.004 1.00 91.00 239 GLU A O 1
ATOM 1879 N N . GLY A 1 240 ? -1.119 -11.323 -23.581 1.00 78.44 240 GLY A N 1
ATOM 1880 C CA . GLY A 1 240 ? -0.411 -11.103 -24.820 1.00 78.44 240 GLY A CA 1
ATOM 1881 C C . GLY A 1 240 ? 0.526 -12.251 -25.119 1.00 78.44 240 GLY A C 1
ATOM 1882 O O . GLY A 1 240 ? 0.771 -13.094 -24.251 1.00 78.44 240 GLY A O 1
ATOM 1883 N N . LEU A 1 241 ? 1.067 -12.170 -26.336 1.00 58.09 241 LEU A N 1
ATOM 1884 C CA . LEU A 1 241 ? 1.702 -13.225 -27.137 1.00 58.09 241 LEU A CA 1
ATOM 1885 C C . LEU A 1 241 ? 0.677 -14.020 -27.946 1.00 58.09 241 LEU A C 1
ATOM 1887 O O . LEU A 1 241 ? 0.048 -14.948 -27.399 1.00 58.09 241 LEU A O 1
#

pLDDT: mean 84.33, std 10.74, range [37.12, 96.5]

Organism: Thermus scotoductus (NCBI:txid37636)

Foldseek 3Di:
DDDPQDQDLVVLVVCLLVVNLVVSLVSCVSPPDLLALSSLLSNLSSCVSVVNPVSVVSLVVSLVSVVVVVPDCLLSNLLSLQVVQLVQCVVPVPPSNCSLVSNVVSVVSHQVSQLSCCSSCVVSVVVCVVVPHDHDHNDDPPQFFEWEWEPPPDTWIDGNNDTFDCPPLQCLSVLLVVCVVPFKDFLQVSLCVRPVDDDDVSSVVVVVSQVSNCVSSVHPQQWDDDPRIIGGPPSHHYYYD

Secondary structure (DSSP, 8-state):
----S---HHHHHHHHHTT-HHHHHHHHTTS--TT-HHHHHHHHHHHHHTT-THHHHHHHHHHHHHHHTTTT-HHHHHHHHHHHHHHHHHH-TTT-TTHHHHHHHHHHH-HHHHHHHTTT-HHHHHHHHHTT--PPPP-----PPPEEEEESSSEEEEETTEEEP-TT-TTHHHHHHHHHHH-SEEHHHHHHHHHS--SHHHHHHHHHHHHHHHHHTT-TTSEEEETTEEEE-TTS-EEE-

Sequence (241 aa):
MGSDGRVDLEAVRLFLQAGRYMEAEAALDRDPRPEEPEWLRLKGWARWHLGDEGGLALVERAAGEALGLLDTHAPARSRVLVVLAELARMESPEDGGGALALLEEASGIGPYPLMEEALGFPELFAFAERNGLRLPKARRAPDKPKAVLENGPERRLWVGRRSVPLEGSGRAFDLLALLLREGPLHWREAALRLWGEDGPGVRERLHMTASRIRDLLADREAVRWKGEVLSLDPGRRWEGL

Radius of gyration: 22.57 Å; chains: 1; bounding box: 53×37×64 Å